Protein AF-0000000077150163 (afdb_homodimer)

Secondary structure (DSSP, 8-state):
-EEEEEEEEEE--GGGGGGS-EEEEEEEEEE--TTEEEEEEEETTEEEEEEEE--BTTEEEEEEEEE-HHHHHHHHHHTS-SSPEEEEEEEEEETTEEEEEEEE-GGGTT-EEEEEEESSTT------TTEEEE-TT-GGG-HHHHHHS-GGG-/-EEEEEEEEEE--GGGGGGS-EEEEEEEEEE--TTEEEEEEEETTEEEEEEEE--BTTEEEEEEEEE-HHHHHHHHHHTS-SSPEEEEEEEEEETTEEEEEEEE-GGGTT-EEEEEEESSTT------TTEEEE-TT-GGG-HHHHHHS-GGG-

InterPro domains:
  IPR012042 Inorganic triphosphatase NeuTTM/CthTTM-like [PIRSF016487] (1-154)
  IPR012042 Inorganic triphosphatase NeuTTM/CthTTM-like [PTHR40114] (1-154)
  IPR023577 CYTH domain [PF01928] (3-138)
  IPR023577 CYTH domain [PS51707] (2-148)
  IPR023577 CYTH domain [SM01118] (2-148)
  IPR033469 CYTH-like domain superfamily [SSF55154] (1-148)

Structure (mmCIF, N/CA/C/O backbone):
data_AF-0000000077150163-model_v1
#
loop_
_entity.id
_entity.type
_entity.pdbx_description
1 polymer 'Adenylate cyclase'
#
loop_
_atom_site.group_PDB
_atom_site.id
_atom_site.type_symbol
_atom_site.label_atom_id
_atom_site.label_alt_id
_atom_site.label_comp_id
_atom_site.label_asym_id
_atom_site.label_entity_id
_atom_site.label_seq_id
_atom_site.pdbx_PDB_ins_code
_atom_site.Cartn_x
_atom_site.Cartn_y
_atom_site.Cartn_z
_atom_site.occupancy
_atom_site.B_iso_or_equiv
_atom_site.auth_seq_id
_atom_site.auth_comp_id
_atom_site.auth_asym_id
_atom_site.auth_atom_id
_atom_site.pdbx_PDB_model_num
ATOM 1 N N . MET A 1 1 ? -10.141 -0.374 10.297 1 75.88 1 MET A N 1
ATOM 2 C CA . MET A 1 1 ? -10.773 0.588 9.398 1 75.88 1 MET A CA 1
ATOM 3 C C . MET A 1 1 ? -11.516 1.661 10.188 1 75.88 1 MET A C 1
ATOM 5 O O . MET A 1 1 ? -12.164 1.363 11.195 1 75.88 1 MET A O 1
ATOM 9 N N . SER A 1 2 ? -11.164 2.926 9.797 1 84.69 2 SER A N 1
ATOM 10 C CA . SER A 1 2 ? -11.969 4.008 10.367 1 84.69 2 SER A CA 1
ATOM 11 C C . SER A 1 2 ? -12.234 5.098 9.328 1 84.69 2 SER A C 1
ATOM 13 O O . SER A 1 2 ? -11.578 5.141 8.281 1 84.69 2 SER A O 1
ATOM 15 N N . ILE A 1 3 ? -13.359 5.715 9.492 1 92.12 3 ILE A N 1
ATOM 16 C CA . ILE A 1 3 ? -13.594 6.973 8.797 1 92.12 3 ILE A CA 1
ATOM 17 C C . ILE A 1 3 ? -12.922 8.117 9.555 1 92.12 3 ILE A C 1
ATOM 19 O O . ILE A 1 3 ? -13.078 8.242 10.773 1 92.12 3 ILE A O 1
ATOM 23 N N . GLU A 1 4 ? -12.141 8.797 8.797 1 95.44 4 GLU A N 1
ATOM 24 C CA . GLU A 1 4 ? -11.539 9.969 9.43 1 95.44 4 GLU A CA 1
ATOM 25 C C . GLU A 1 4 ? -12.164 11.258 8.914 1 95.44 4 GLU A C 1
ATOM 27 O O . GLU A 1 4 ? -12.508 11.359 7.734 1 95.44 4 GLU A O 1
ATOM 32 N N . ILE A 1 5 ? -12.422 12.227 9.82 1 95.88 5 ILE A N 1
ATOM 33 C CA . ILE A 1 5 ? -12.891 13.57 9.5 1 95.88 5 ILE A CA 1
ATOM 34 C C . ILE A 1 5 ? -11.836 14.594 9.914 1 95.88 5 ILE A C 1
ATOM 36 O O . ILE A 1 5 ? -11.539 14.75 11.102 1 95.88 5 ILE A O 1
ATOM 40 N N . GLU A 1 6 ? -11.344 15.289 8.875 1 96.56 6 GLU A N 1
ATOM 41 C CA . GLU A 1 6 ? -10.219 16.172 9.172 1 96.56 6 GLU A CA 1
ATOM 42 C C . GLU A 1 6 ? -10.375 17.516 8.461 1 96.56 6 GLU A C 1
ATOM 44 O O . GLU A 1 6 ? -10.891 17.578 7.34 1 96.56 6 GLU A O 1
ATOM 49 N N . LYS A 1 7 ? -10.031 18.594 9.133 1 97.38 7 LYS A N 1
ATOM 50 C CA . LYS A 1 7 ? -9.922 19.922 8.531 1 97.38 7 LYS A CA 1
ATOM 51 C C . LYS A 1 7 ? -8.477 20.406 8.562 1 97.38 7 LYS A C 1
ATOM 53 O O . LYS A 1 7 ? -7.73 20.109 9.492 1 97.38 7 LYS A O 1
ATOM 58 N N . LYS A 1 8 ? -8.156 21.172 7.555 1 98 8 LYS A N 1
ATOM 59 C CA . LYS A 1 8 ? -6.789 21.641 7.352 1 98 8 LYS A CA 1
ATOM 60 C C . LYS A 1 8 ? -6.746 23.156 7.199 1 98 8 LYS A C 1
ATOM 62 O O . LYS A 1 8 ? -7.605 23.75 6.535 1 98 8 LYS A O 1
ATOM 67 N N . PHE A 1 9 ? -5.727 23.766 7.777 1 98.69 9 PHE A N 1
ATOM 68 C CA . PHE A 1 9 ? -5.598 25.219 7.793 1 98.69 9 PHE A CA 1
ATOM 69 C C . PHE A 1 9 ? -4.148 25.641 7.555 1 98.69 9 PHE A C 1
ATOM 71 O O . PHE A 1 9 ? -3.223 24.891 7.883 1 98.69 9 PHE A O 1
ATOM 78 N N . LEU A 1 10 ? -4.039 26.828 7.008 1 98.62 10 LEU A N 1
ATOM 79 C CA . LEU A 1 10 ? -2.736 27.484 7.074 1 98.62 10 LEU A CA 1
ATOM 80 C C . LEU A 1 10 ? -2.467 28.016 8.477 1 98.62 10 LEU A C 1
ATOM 82 O O . LEU A 1 10 ? -3.373 28.062 9.312 1 98.62 10 LEU A O 1
ATOM 86 N N . VAL A 1 11 ? -1.226 28.312 8.734 1 98.19 11 VAL A N 1
ATOM 87 C CA . VAL A 1 11 ? -0.797 28.828 10.031 1 98.19 11 VAL A CA 1
ATOM 88 C C . VAL A 1 11 ? -0.207 30.219 9.852 1 98.19 11 VAL A C 1
ATOM 90 O O . VAL A 1 11 ? 0.563 30.469 8.922 1 98.19 11 VAL A O 1
ATOM 93 N N . LYS A 1 12 ? -0.582 31.125 10.727 1 96.5 12 LYS A N 1
ATOM 94 C CA . LYS A 1 12 ? -0.225 32.531 10.461 1 96.5 12 LYS A CA 1
ATOM 95 C C . LYS A 1 12 ? 0.854 33 11.422 1 96.5 12 LYS A C 1
ATOM 97 O O . LYS A 1 12 ? 1.331 34.125 11.312 1 96.5 12 LYS A O 1
ATOM 102 N N . SER A 1 13 ? 1.207 32.25 12.461 1 95.31 13 SER A N 1
ATOM 103 C CA . SER A 1 13 ? 2.305 32.625 13.344 1 95.31 13 SER A CA 1
ATOM 104 C C . SER A 1 13 ? 2.938 31.406 13.984 1 95.31 13 SER A C 1
ATOM 106 O O . SER A 1 13 ? 2.391 30.312 13.898 1 95.31 13 SER A O 1
ATOM 108 N N . ASN A 1 14 ? 4.059 31.625 14.672 1 95.62 14 ASN A N 1
ATOM 109 C CA . ASN A 1 14 ? 4.816 30.516 15.25 1 95.62 14 ASN A CA 1
ATOM 110 C C . ASN A 1 14 ? 4.43 30.266 16.703 1 95.62 14 ASN A C 1
ATOM 112 O O . ASN A 1 14 ? 5.145 29.578 17.438 1 95.62 14 ASN A O 1
ATOM 116 N N . GLU A 1 15 ? 3.357 30.781 17.141 1 95 15 GLU A N 1
ATOM 117 C CA . GLU A 1 15 ? 2.977 30.719 18.547 1 95 15 GLU A CA 1
ATOM 118 C C . GLU A 1 15 ? 2.732 29.266 18.984 1 95 15 GLU A C 1
ATOM 120 O O . GLU A 1 15 ? 2.84 28.953 20.172 1 95 15 GLU A O 1
ATOM 125 N N . TYR A 1 16 ? 2.422 28.406 17.984 1 95 16 TYR A N 1
ATOM 126 C CA . TYR A 1 16 ? 2.154 27 18.281 1 95 16 TYR A CA 1
ATOM 127 C C . TYR A 1 16 ? 3.396 26.312 18.844 1 95 16 TYR A C 1
ATOM 129 O O . TYR A 1 16 ? 3.293 25.312 19.562 1 95 16 TYR A O 1
ATOM 137 N N . LYS A 1 17 ? 4.543 26.797 18.594 1 95.25 17 LYS A N 1
ATOM 138 C CA . LYS A 1 17 ? 5.809 26.172 18.953 1 95.25 17 LYS A CA 1
ATOM 139 C C . LYS A 1 17 ? 6.031 26.203 20.469 1 95.25 17 LYS A C 1
ATOM 141 O O . LYS A 1 17 ? 6.82 25.406 20.984 1 95.25 17 LYS A O 1
ATOM 146 N N . ALA A 1 18 ? 5.355 27.078 21.141 1 90.69 18 ALA A N 1
ATOM 147 C CA . ALA A 1 18 ? 5.516 27.219 22.578 1 90.69 18 ALA A CA 1
ATOM 148 C C . ALA A 1 18 ? 4.824 26.094 23.328 1 90.69 18 ALA A C 1
ATOM 150 O O . ALA A 1 18 ? 5.09 25.859 24.516 1 90.69 18 ALA A O 1
ATOM 151 N N . PHE A 1 19 ? 3.988 25.266 22.703 1 85.06 19 PHE A N 1
ATOM 152 C CA . PHE A 1 19 ? 3.102 24.328 23.391 1 85.06 19 PHE A CA 1
ATOM 153 C C . PHE A 1 19 ? 3.525 22.891 23.125 1 85.06 19 PHE A C 1
ATOM 155 O O . PHE A 1 19 ? 2.895 21.938 23.609 1 85.06 19 PHE A O 1
ATOM 162 N N . ALA A 1 20 ? 4.457 22.594 22.344 1 83.94 20 ALA A N 1
ATOM 163 C CA . ALA A 1 20 ? 4.703 21.188 22.016 1 83.94 20 ALA A CA 1
ATOM 164 C C . ALA A 1 20 ? 6.148 20.984 21.578 1 83.94 20 ALA A C 1
ATOM 166 O O . ALA A 1 20 ? 6.805 21.906 21.109 1 83.94 20 ALA A O 1
ATOM 167 N N . LYS A 1 21 ? 6.574 19.75 21.766 1 89.31 21 LYS A N 1
ATOM 168 C CA . LYS A 1 21 ? 7.898 19.359 21.281 1 89.31 21 LYS A CA 1
ATOM 169 C C . LYS A 1 21 ? 7.848 18.922 19.828 1 89.31 21 LYS A C 1
ATOM 171 O O . LYS A 1 21 ? 6.945 18.172 19.438 1 89.31 21 LYS A O 1
ATOM 176 N N . PRO A 1 22 ? 8.812 19.391 19.109 1 95.62 22 PRO A N 1
ATOM 177 C CA . PRO A 1 22 ? 8.906 19.016 17.688 1 95.62 22 PRO A CA 1
ATOM 178 C C . PRO A 1 22 ? 9.297 17.547 17.484 1 95.62 22 PRO A C 1
ATOM 180 O O . PRO A 1 22 ? 10.109 17.016 18.25 1 95.62 22 PRO A O 1
ATOM 183 N N . VAL A 1 23 ? 8.68 16.906 16.562 1 97.62 23 VAL A N 1
ATOM 184 C CA . VAL A 1 23 ? 9.039 15.547 16.172 1 97.62 23 VAL A CA 1
ATOM 185 C C . VAL A 1 23 ? 9.32 15.516 14.664 1 97.62 23 VAL A C 1
ATOM 187 O O . VAL A 1 23 ? 8.531 16.031 13.867 1 97.62 23 VAL A O 1
ATOM 190 N N . LEU A 1 24 ? 10.414 14.93 14.297 1 98.38 24 LEU A N 1
ATOM 191 C CA . LEU A 1 24 ? 10.742 14.812 12.883 1 98.38 24 LEU A CA 1
ATOM 192 C C . LEU A 1 24 ? 9.992 13.648 12.242 1 98.38 24 LEU A C 1
ATOM 194 O O . LEU A 1 24 ? 10.047 12.523 12.742 1 98.38 24 LEU A O 1
ATOM 198 N N . PHE A 1 25 ? 9.281 13.93 11.203 1 98.62 25 PHE A N 1
ATOM 199 C CA . PHE A 1 25 ? 8.57 12.938 10.414 1 98.62 25 PHE A CA 1
ATOM 200 C C . PHE A 1 25 ? 9.188 12.797 9.023 1 98.62 25 PHE A C 1
ATOM 202 O O . PHE A 1 25 ? 9.531 13.805 8.398 1 98.62 25 PHE A O 1
ATOM 209 N N . ARG A 1 26 ? 9.352 11.617 8.602 1 98.62 26 ARG A N 1
ATOM 210 C CA . ARG A 1 26 ? 9.633 11.273 7.215 1 98.62 26 ARG A CA 1
ATOM 211 C C . ARG A 1 26 ? 8.5 10.445 6.617 1 98.62 26 ARG A C 1
ATOM 213 O O . ARG A 1 26 ? 8.078 9.445 7.203 1 98.62 26 ARG A O 1
ATOM 220 N N . GLN A 1 27 ? 8.016 10.867 5.484 1 98.62 27 GLN A N 1
ATOM 221 C CA . GLN A 1 27 ? 6.918 10.109 4.902 1 98.62 27 GLN A CA 1
ATOM 222 C C . GLN A 1 27 ? 7.039 10.047 3.381 1 98.62 27 GLN A C 1
ATOM 224 O O . GLN A 1 27 ? 7.586 10.961 2.76 1 98.62 27 GLN A O 1
ATOM 229 N N . GLY A 1 28 ? 6.695 9.016 2.83 1 98.62 28 GLY A N 1
ATOM 230 C CA . GLY A 1 28 ? 6.688 8.766 1.396 1 98.62 28 GLY A CA 1
ATOM 231 C C . GLY A 1 28 ? 5.453 8.016 0.928 1 98.62 28 GLY A C 1
ATOM 232 O O . GLY A 1 28 ? 4.625 7.609 1.741 1 98.62 28 GLY A O 1
ATOM 233 N N . TYR A 1 29 ? 5.309 7.969 -0.356 1 98.75 29 TYR A N 1
ATOM 234 C CA . TYR A 1 29 ? 4.098 7.383 -0.923 1 98.75 29 TYR A CA 1
ATOM 235 C C . TYR A 1 29 ? 4.438 6.242 -1.871 1 98.75 29 TYR A C 1
ATOM 237 O O . TYR A 1 29 ? 5.281 6.387 -2.756 1 98.75 29 TYR A O 1
ATOM 245 N N . LEU A 1 30 ? 3.73 5.168 -1.604 1 98.56 30 LEU A N 1
ATOM 246 C CA . LEU A 1 30 ? 3.746 4.059 -2.555 1 98.56 30 LEU A CA 1
ATOM 247 C C . LEU A 1 30 ? 2.711 4.27 -3.652 1 98.56 30 LEU A C 1
ATOM 249 O O . LEU A 1 30 ? 2.842 3.721 -4.75 1 98.56 30 LEU A O 1
ATOM 253 N N . SER A 1 31 ? 1.71 5.004 -3.348 1 98.06 31 SER A N 1
ATOM 254 C CA . SER A 1 31 ? 0.678 5.434 -4.285 1 98.06 31 SER A CA 1
ATOM 255 C C . SER A 1 31 ? 0.139 6.812 -3.92 1 98.06 31 SER A C 1
ATOM 257 O O . SER A 1 31 ? -0.194 7.066 -2.76 1 98.06 31 SER A O 1
ATOM 259 N N . THR A 1 32 ? 0.056 7.664 -4.918 1 96.69 32 THR A N 1
ATOM 260 C CA . THR A 1 32 ? -0.497 9 -4.703 1 96.69 32 THR A CA 1
ATOM 261 C C . THR A 1 32 ? -1.849 9.141 -5.398 1 96.69 32 THR A C 1
ATOM 263 O O . THR A 1 32 ? -2.352 10.258 -5.566 1 96.69 32 THR A O 1
ATOM 266 N N . SER A 1 33 ? -2.357 7.992 -5.809 1 94.94 33 SER A N 1
ATOM 267 C CA . SER A 1 33 ? -3.662 8.039 -6.461 1 94.94 33 SER A CA 1
ATOM 268 C C . SER A 1 33 ? -4.707 8.695 -5.562 1 94.94 33 SER A C 1
ATOM 270 O O . SER A 1 33 ? -4.797 8.383 -4.375 1 94.94 33 SER A O 1
ATOM 272 N N . PHE A 1 34 ? -5.516 9.508 -6.141 1 92.62 34 PHE A N 1
ATOM 273 C CA . PHE A 1 34 ? -6.527 10.25 -5.398 1 92.62 34 PHE A CA 1
ATOM 274 C C . PHE A 1 34 ? -7.531 9.312 -4.75 1 92.62 34 PHE A C 1
ATOM 276 O O . PHE A 1 34 ? -8.023 9.578 -3.652 1 92.62 34 PHE A O 1
ATOM 283 N N . GLU A 1 35 ? -7.785 8.219 -5.324 1 95.06 35 GLU A N 1
ATOM 284 C CA . GLU A 1 35 ? -8.812 7.285 -4.863 1 95.06 35 GLU A CA 1
ATOM 285 C C . GLU A 1 35 ? -8.266 6.344 -3.793 1 95.06 35 GLU A C 1
ATOM 287 O O . GLU A 1 35 ? -9.031 5.734 -3.045 1 95.06 35 GLU A O 1
ATOM 292 N N . ARG A 1 36 ? -6.969 6.215 -3.732 1 96.75 36 ARG A N 1
ATOM 293 C CA . ARG A 1 36 ? -6.348 5.227 -2.855 1 96.75 36 ARG A CA 1
ATOM 294 C C . ARG A 1 36 ? -4.875 5.543 -2.631 1 96.75 36 ARG A C 1
ATOM 296 O O . ARG A 1 36 ? -4 4.961 -3.279 1 96.75 36 ARG A O 1
ATOM 303 N N . THR A 1 37 ? -4.59 6.402 -1.752 1 97.81 37 THR A N 1
ATOM 304 C CA . THR A 1 37 ? -3.219 6.746 -1.396 1 97.81 37 THR A CA 1
ATOM 305 C C . THR A 1 37 ? -2.627 5.699 -0.456 1 97.81 37 THR A C 1
ATOM 307 O O . THR A 1 37 ? -3.316 5.191 0.43 1 97.81 37 THR A O 1
ATOM 310 N N . VAL A 1 38 ? -1.418 5.32 -0.632 1 98.81 38 VAL A N 1
ATOM 311 C CA . VAL A 1 38 ? -0.672 4.457 0.276 1 98.81 38 VAL A CA 1
ATOM 312 C C . VAL A 1 38 ? 0.598 5.164 0.739 1 98.81 38 VAL A C 1
ATOM 314 O O . VAL A 1 38 ? 1.465 5.492 -0.074 1 98.81 38 VAL A O 1
ATOM 317 N N . ARG A 1 39 ? 0.668 5.344 2.047 1 98.81 39 ARG A N 1
ATOM 318 C CA . ARG A 1 39 ? 1.72 6.164 2.641 1 98.81 39 ARG A CA 1
ATOM 319 C C . ARG A 1 39 ? 2.57 5.348 3.607 1 98.81 39 ARG A C 1
ATOM 321 O O . ARG A 1 39 ? 2.045 4.527 4.367 1 98.81 39 ARG A O 1
ATOM 328 N N . VAL A 1 40 ? 3.83 5.531 3.543 1 98.88 40 VAL A N 1
ATOM 329 C CA . VAL A 1 40 ? 4.754 5.035 4.559 1 98.88 40 VAL A CA 1
ATOM 330 C C . VAL A 1 40 ? 5.27 6.199 5.398 1 98.88 40 VAL A C 1
ATOM 332 O O . VAL A 1 40 ? 5.621 7.254 4.863 1 98.88 40 VAL A O 1
ATOM 335 N N . ARG A 1 41 ? 5.293 6.016 6.695 1 98.81 41 ARG A N 1
ATOM 336 C CA . ARG A 1 41 ? 5.766 7.062 7.602 1 98.81 41 ARG A CA 1
ATOM 337 C C . ARG A 1 41 ? 6.746 6.496 8.625 1 98.81 41 ARG A C 1
ATOM 339 O O . ARG A 1 41 ? 6.586 5.367 9.086 1 98.81 41 ARG A O 1
ATOM 346 N N . ARG A 1 42 ? 7.695 7.27 8.859 1 98.62 42 ARG A N 1
ATOM 347 C CA . ARG A 1 42 ? 8.719 6.969 9.859 1 98.62 42 ARG A CA 1
ATOM 348 C C . ARG A 1 42 ? 8.914 8.141 10.812 1 98.62 42 ARG A C 1
ATOM 350 O O . ARG A 1 42 ? 9.195 9.258 10.383 1 98.62 42 ARG A O 1
ATOM 357 N N . TYR A 1 43 ? 8.703 7.957 12.102 1 98.06 43 TYR A N 1
ATOM 358 C CA . TYR A 1 43 ? 9.062 8.945 13.117 1 98.06 43 TYR A CA 1
ATOM 359 C C . TYR A 1 43 ? 9.414 8.266 14.438 1 98.06 43 TYR A C 1
ATOM 361 O O . TYR A 1 43 ? 8.805 7.258 14.805 1 98.06 43 TYR A O 1
ATOM 369 N N . ASP A 1 44 ? 10.414 8.797 15.055 1 96.31 44 ASP A N 1
ATOM 370 C CA . ASP A 1 44 ? 10.945 8.195 16.281 1 96.31 44 ASP A CA 1
ATOM 371 C C . ASP A 1 44 ? 11.25 6.715 16.062 1 96.31 44 ASP A C 1
ATOM 373 O O . ASP A 1 44 ? 12.047 6.359 15.195 1 96.31 44 ASP A O 1
ATOM 377 N N . ASP A 1 45 ? 10.719 5.875 16.891 1 96.88 45 ASP A N 1
ATOM 378 C CA . ASP A 1 45 ? 10.961 4.441 16.766 1 96.88 45 ASP A CA 1
ATOM 379 C C . ASP A 1 45 ? 9.719 3.715 16.25 1 96.88 45 ASP A C 1
ATOM 381 O O . ASP A 1 45 ? 9.406 2.615 16.719 1 96.88 45 ASP A O 1
ATOM 385 N N . LYS A 1 46 ? 9.133 4.492 15.305 1 98.06 46 LYS A N 1
ATOM 386 C CA . LYS A 1 46 ? 7.895 3.904 14.797 1 98.06 46 LYS A CA 1
ATOM 387 C C . LYS A 1 46 ? 7.824 3.99 13.273 1 98.06 46 LYS A C 1
ATOM 389 O O . LYS A 1 46 ? 8.234 4.988 12.688 1 98.06 46 LYS A O 1
ATOM 394 N N . GLY A 1 47 ? 7.352 2.965 12.609 1 98.56 47 GLY A N 1
ATOM 395 C CA . GLY A 1 47 ? 7.004 2.922 11.195 1 98.56 47 GLY A CA 1
ATOM 396 C C . GLY A 1 47 ? 5.543 2.6 10.953 1 98.56 47 GLY A C 1
ATOM 397 O O . GLY A 1 47 ? 4.941 1.812 11.688 1 98.56 47 GLY A O 1
ATOM 398 N N . PHE A 1 48 ? 5.012 3.221 9.922 1 98.81 48 PHE A N 1
ATOM 399 C CA . PHE A 1 48 ? 3.6 3 9.633 1 98.81 48 PHE A CA 1
ATOM 400 C C . PHE A 1 48 ? 3.373 2.861 8.133 1 98.81 48 PHE A C 1
ATOM 402 O O . PHE A 1 48 ? 4.078 3.479 7.328 1 98.81 48 PHE A O 1
ATOM 409 N N . ILE A 1 49 ? 2.4 2.057 7.828 1 98.81 49 ILE A N 1
ATOM 410 C CA . ILE A 1 49 ? 1.789 2.096 6.504 1 98.81 49 ILE A CA 1
ATOM 411 C C . ILE A 1 49 ? 0.321 2.5 6.625 1 98.81 49 ILE A C 1
ATOM 413 O O . ILE A 1 49 ? -0.396 2.002 7.496 1 98.81 49 ILE A O 1
ATOM 417 N N . THR A 1 50 ? -0.101 3.414 5.789 1 98.75 50 THR A N 1
ATOM 418 C CA . THR A 1 50 ? -1.447 3.969 5.871 1 98.75 50 THR A CA 1
ATOM 419 C C . THR A 1 50 ? -2.111 3.98 4.496 1 98.75 50 THR A C 1
ATOM 421 O O . THR A 1 50 ? -1.484 4.348 3.502 1 98.75 50 THR A O 1
ATOM 424 N N . ILE A 1 51 ? -3.281 3.48 4.457 1 98.75 51 ILE A N 1
ATOM 425 C CA . ILE A 1 51 ? -4.109 3.543 3.258 1 98.75 51 ILE A CA 1
ATOM 426 C C . ILE A 1 51 ? -5.246 4.539 3.467 1 98.75 51 ILE A C 1
ATOM 428 O O . ILE A 1 51 ? -5.941 4.492 4.484 1 98.75 51 ILE A O 1
ATOM 432 N N . LYS A 1 52 ? -5.34 5.504 2.549 1 97.69 52 LYS A N 1
ATOM 433 C CA . LYS A 1 52 ? -6.41 6.492 2.619 1 97.69 52 LYS A CA 1
ATOM 434 C C . LYS A 1 52 ? -7.25 6.484 1.346 1 97.69 52 LYS A C 1
ATOM 436 O O . LYS A 1 52 ? -6.707 6.5 0.238 1 97.69 52 LYS A O 1
ATOM 441 N N . GLY A 1 53 ? -8.531 6.422 1.488 1 97.19 53 GLY A N 1
ATOM 442 C CA . GLY A 1 53 ? -9.438 6.508 0.353 1 97.19 53 GLY A CA 1
ATOM 443 C C . GLY A 1 53 ? -9.695 7.934 -0.096 1 97.19 53 GLY A C 1
ATOM 444 O O . GLY A 1 53 ? -9.062 8.875 0.398 1 97.19 53 GLY A O 1
ATOM 445 N N . LYS A 1 54 ? -10.523 8.062 -1.072 1 94.94 54 LYS A N 1
ATOM 446 C CA . LYS A 1 54 ? -10.898 9.367 -1.615 1 94.94 54 LYS A CA 1
ATOM 447 C C . LYS A 1 54 ? -11.555 10.242 -0.549 1 94.94 54 LYS A C 1
ATOM 449 O O . LYS A 1 54 ? -12.391 9.758 0.222 1 94.94 54 LYS A O 1
ATOM 454 N N . THR A 1 55 ? -11.078 11.453 -0.557 1 92.75 55 THR A N 1
ATOM 455 C CA . THR A 1 55 ? -11.695 12.406 0.356 1 92.75 55 THR A CA 1
ATOM 456 C C . THR A 1 55 ? -13.047 12.875 -0.182 1 92.75 55 THR A C 1
ATOM 458 O O . THR A 1 55 ? -13.148 13.32 -1.327 1 92.75 55 THR A O 1
ATOM 461 N N . ASN A 1 56 ? -14.031 12.719 0.523 1 92 56 ASN A N 1
ATOM 462 C CA . ASN A 1 56 ? -15.344 13.305 0.286 1 92 56 ASN A CA 1
ATOM 463 C C . ASN A 1 56 ? -15.656 14.406 1.29 1 92 56 ASN A C 1
ATOM 465 O O . ASN A 1 56 ? -16.047 14.133 2.426 1 92 56 ASN A O 1
ATOM 469 N N . ASN A 1 57 ? -15.516 15.633 0.771 1 90.69 57 ASN A N 1
ATOM 470 C CA . ASN A 1 57 ? -15.562 16.797 1.654 1 90.69 57 ASN A CA 1
ATOM 471 C C . ASN A 1 57 ? -14.422 16.781 2.666 1 90.69 57 ASN A C 1
ATOM 473 O O . ASN A 1 57 ? -13.289 17.125 2.332 1 90.69 57 ASN A O 1
ATOM 477 N N . CYS A 1 58 ? -14.703 16.297 3.816 1 92.25 58 CYS A N 1
ATOM 478 C CA . CYS A 1 58 ? -13.625 16.25 4.801 1 92.25 58 CYS A CA 1
ATOM 479 C C . CYS A 1 58 ? -13.539 14.883 5.457 1 92.25 58 CYS A C 1
ATOM 481 O O . CYS A 1 58 ? -12.961 14.742 6.535 1 92.25 58 CYS A O 1
ATOM 483 N N . SER A 1 59 ? -14.125 13.883 4.773 1 93.88 59 SER A N 1
ATOM 484 C CA . SER A 1 59 ? -14.172 12.516 5.285 1 93.88 59 SER A CA 1
ATOM 485 C C . SER A 1 59 ? -13.586 11.531 4.281 1 93.88 59 SER A C 1
ATOM 487 O O . SER A 1 59 ? -13.727 11.711 3.07 1 93.88 59 SER A O 1
ATOM 489 N N . ARG A 1 60 ? -12.945 10.484 4.848 1 95.56 60 ARG A N 1
ATOM 490 C CA . ARG A 1 60 ? -12.445 9.422 3.973 1 95.56 60 ARG A CA 1
ATOM 491 C C . ARG A 1 60 ? -12.188 8.148 4.758 1 95.56 60 ARG A C 1
ATOM 493 O O . ARG A 1 60 ? -12.062 8.18 5.984 1 95.56 60 ARG A O 1
ATOM 500 N N . LEU A 1 61 ? -12.164 6.961 4.082 1 96.62 61 LEU A N 1
ATOM 501 C CA . LEU A 1 61 ? -11.688 5.711 4.664 1 96.62 61 LEU A CA 1
ATOM 502 C C . LEU A 1 61 ? -10.195 5.781 4.961 1 96.62 61 LEU A C 1
ATOM 504 O O . LEU A 1 61 ? -9.422 6.324 4.168 1 96.62 61 LEU A O 1
ATOM 508 N N . GLU A 1 62 ? -9.836 5.223 6.043 1 97.94 62 GLU A N 1
ATOM 509 C CA . GLU A 1 62 ? -8.422 5.215 6.422 1 97.94 62 GLU A CA 1
ATOM 510 C C . GLU A 1 62 ? -8.07 3.945 7.191 1 97.94 62 GLU A C 1
ATOM 512 O O . GLU A 1 62 ? -8.836 3.49 8.039 1 97.94 62 GLU A O 1
ATOM 517 N N . TYR A 1 63 ? -6.938 3.35 6.875 1 98.56 63 TYR A N 1
ATOM 518 C CA . TYR A 1 63 ? -6.328 2.209 7.551 1 98.56 63 TYR A CA 1
ATOM 519 C C . TYR A 1 63 ? -4.871 2.494 7.898 1 98.56 63 TYR A C 1
ATOM 521 O O . TYR A 1 63 ? -4.137 3.076 7.094 1 98.56 63 TYR A O 1
ATOM 529 N N . GLU A 1 64 ? -4.477 2.127 9.086 1 98.31 64 GLU A N 1
ATOM 530 C CA . GLU A 1 64 ? -3.088 2.334 9.492 1 98.31 64 GLU A CA 1
ATOM 531 C C . GLU A 1 64 ? -2.553 1.13 10.258 1 98.31 64 GLU A C 1
ATOM 533 O O . GLU A 1 64 ? -3.24 0.586 11.125 1 98.31 64 GLU A O 1
ATOM 538 N N . TYR A 1 65 ? -1.381 0.726 9.93 1 98.62 65 TYR A N 1
ATOM 539 C CA . TYR A 1 65 ? -0.734 -0.416 10.57 1 98.62 65 TYR A CA 1
ATOM 540 C C . TYR A 1 65 ? 0.714 -0.095 10.922 1 98.62 65 TYR A C 1
ATOM 542 O O . TYR A 1 65 ? 1.408 0.585 10.164 1 98.62 65 TYR A O 1
ATOM 550 N N . CYS A 1 66 ? 1.14 -0.597 12.023 1 98.38 66 CYS A N 1
ATOM 551 C CA . CYS A 1 66 ? 2.555 -0.504 12.359 1 98.38 66 CYS A CA 1
ATOM 552 C C . CYS A 1 66 ? 3.385 -1.461 11.516 1 98.38 66 CYS A C 1
ATOM 554 O O . CYS A 1 66 ? 2.951 -2.578 11.227 1 98.38 66 CYS A O 1
ATOM 556 N N . ILE A 1 67 ? 4.52 -0.991 11.117 1 98.56 67 ILE A N 1
ATOM 557 C CA . ILE A 1 67 ? 5.48 -1.841 10.422 1 98.56 67 ILE A CA 1
ATOM 558 C C . ILE A 1 67 ? 6.867 -1.662 11.039 1 98.56 67 ILE A C 1
ATOM 560 O O . ILE A 1 67 ? 7.125 -0.672 11.727 1 98.56 67 ILE A O 1
ATOM 564 N N . PRO A 1 68 ? 7.746 -2.641 10.852 1 98.31 68 PRO A N 1
ATOM 565 C CA . PRO A 1 68 ? 9.109 -2.469 11.367 1 98.31 68 PRO A CA 1
ATOM 566 C C . PRO A 1 68 ? 9.789 -1.219 10.812 1 98.31 68 PRO A C 1
ATOM 568 O O . PRO A 1 68 ? 9.648 -0.906 9.625 1 98.31 68 PRO A O 1
ATOM 571 N N . ILE A 1 69 ? 10.547 -0.569 11.672 1 98.06 69 ILE A N 1
ATOM 572 C CA . ILE A 1 69 ? 11.164 0.697 11.289 1 98.06 69 ILE A CA 1
ATOM 573 C C . ILE A 1 69 ? 12.156 0.468 10.156 1 98.06 69 ILE A C 1
ATOM 575 O O . ILE A 1 69 ? 12.312 1.324 9.281 1 98.06 69 ILE A O 1
ATOM 579 N N . GLU A 1 70 ? 12.836 -0.662 10.172 1 98.06 70 GLU A N 1
ATOM 580 C CA . GLU A 1 70 ? 13.781 -0.97 9.102 1 98.06 70 GLU A CA 1
ATOM 581 C C . GLU A 1 70 ? 13.07 -1.086 7.754 1 98.06 70 GLU A C 1
ATOM 583 O O . GLU A 1 70 ? 13.602 -0.661 6.727 1 98.06 70 GLU A O 1
ATOM 588 N N . ASP A 1 71 ? 11.891 -1.684 7.816 1 98.5 71 ASP A N 1
ATOM 589 C CA . ASP A 1 71 ? 11.102 -1.796 6.598 1 98.5 71 ASP A CA 1
ATOM 590 C C . ASP A 1 71 ? 10.641 -0.423 6.113 1 98.5 71 ASP A C 1
ATOM 592 O O . ASP A 1 71 ? 10.711 -0.123 4.918 1 98.5 71 ASP A O 1
ATOM 596 N N . ALA A 1 72 ? 10.148 0.375 7.02 1 98.62 72 ALA A N 1
ATOM 597 C CA . ALA A 1 72 ? 9.727 1.728 6.668 1 98.62 72 ALA A CA 1
ATOM 598 C C . ALA A 1 72 ? 10.867 2.508 6.02 1 98.62 72 ALA A C 1
ATOM 600 O O . ALA A 1 72 ? 10.695 3.113 4.961 1 98.62 72 ALA A O 1
ATOM 601 N N . ASP A 1 73 ? 12 2.451 6.641 1 98.31 73 ASP A N 1
ATOM 602 C CA . ASP A 1 73 ? 13.172 3.145 6.109 1 98.31 73 ASP A CA 1
ATOM 603 C C . ASP A 1 73 ? 13.516 2.645 4.707 1 98.31 73 ASP A C 1
ATOM 605 O O . ASP A 1 73 ? 13.781 3.443 3.807 1 98.31 73 ASP A O 1
ATOM 609 N N . ASN A 1 74 ? 13.508 1.364 4.562 1 98.12 74 ASN A N 1
ATOM 610 C CA . ASN A 1 74 ? 13.859 0.771 3.273 1 98.12 74 ASN A CA 1
ATOM 611 C C . ASN A 1 74 ? 12.867 1.177 2.188 1 98.12 74 ASN A C 1
ATOM 613 O O . ASN A 1 74 ? 13.266 1.521 1.074 1 98.12 74 ASN A O 1
ATOM 617 N N . MET A 1 75 ? 11.594 1.15 2.49 1 98.44 75 MET A N 1
ATOM 618 C CA . MET A 1 75 ? 10.578 1.518 1.504 1 98.44 75 MET A CA 1
ATOM 619 C C . MET A 1 75 ? 10.68 2.998 1.15 1 98.44 75 MET A C 1
ATOM 621 O O . MET A 1 75 ? 10.523 3.373 -0.013 1 98.44 75 MET A O 1
ATOM 625 N N . LEU A 1 76 ? 10.93 3.797 2.174 1 98.31 76 LEU A N 1
ATOM 626 C CA . LEU A 1 76 ? 11.062 5.23 1.931 1 98.31 76 LEU A CA 1
ATOM 627 C C . LEU A 1 76 ? 12.211 5.516 0.963 1 98.31 76 LEU A C 1
ATOM 629 O O . LEU A 1 76 ? 12.102 6.398 0.11 1 98.31 76 LEU A O 1
ATOM 633 N N . TYR A 1 77 ? 13.211 4.738 1.055 1 96.88 77 TYR A N 1
ATOM 634 C CA . TYR A 1 77 ? 14.414 5.008 0.28 1 96.88 77 TYR A CA 1
ATOM 635 C C . TYR A 1 77 ? 14.344 4.336 -1.086 1 96.88 77 TYR A C 1
ATOM 637 O O . TYR A 1 77 ? 14.758 4.914 -2.092 1 96.88 77 TYR A O 1
ATOM 645 N N . ASN A 1 78 ? 13.727 3.166 -1.161 1 96.56 78 ASN A N 1
ATOM 646 C CA . ASN A 1 78 ? 13.914 2.352 -2.357 1 96.56 78 ASN A CA 1
ATOM 647 C C . ASN A 1 78 ? 12.633 2.264 -3.18 1 96.56 78 ASN A C 1
ATOM 649 O O . ASN A 1 78 ? 12.672 1.934 -4.367 1 96.56 78 ASN A O 1
ATOM 653 N N . LEU A 1 79 ? 11.516 2.572 -2.586 1 97.81 79 LEU A N 1
ATOM 654 C CA . LEU A 1 79 ? 10.273 2.244 -3.287 1 97.81 79 LEU A CA 1
ATOM 655 C C . LEU A 1 79 ? 9.398 3.482 -3.453 1 97.81 79 LEU A C 1
ATOM 657 O O . LEU A 1 79 ? 8.812 3.693 -4.516 1 97.81 79 LEU A O 1
ATOM 661 N N . CYS A 1 80 ? 9.32 4.297 -2.453 1 98.31 80 CYS A N 1
ATOM 662 C CA . CYS A 1 80 ? 8.383 5.414 -2.467 1 98.31 80 CYS A CA 1
ATOM 663 C C . CYS A 1 80 ? 8.742 6.418 -3.555 1 98.31 80 CYS A C 1
ATOM 665 O O . CYS A 1 80 ? 9.914 6.578 -3.893 1 98.31 80 CYS A O 1
ATOM 667 N N . VAL A 1 81 ? 7.746 7.055 -4.047 1 97 81 VAL A N 1
ATOM 668 C CA . VAL A 1 81 ? 7.93 8.156 -4.984 1 97 81 VAL A CA 1
ATOM 669 C C . VAL A 1 81 ? 8.844 9.211 -4.371 1 97 81 VAL A C 1
ATOM 671 O O . VAL A 1 81 ? 8.711 9.547 -3.193 1 97 81 VAL A O 1
ATOM 674 N N . GLN A 1 82 ? 9.742 9.766 -5.184 1 95.12 82 GLN A N 1
ATOM 675 C CA . GLN A 1 82 ? 10.664 10.789 -4.707 1 95.12 82 GLN A CA 1
ATOM 676 C C . GLN A 1 82 ? 10.273 12.164 -5.23 1 95.12 82 GLN A C 1
ATOM 678 O O . GLN A 1 82 ? 9.703 12.289 -6.316 1 95.12 82 GLN A O 1
ATOM 683 N N . PRO A 1 83 ? 10.625 13.133 -4.492 1 96.19 83 PRO A N 1
ATOM 684 C CA . PRO A 1 83 ? 11.258 13.133 -3.17 1 96.19 83 PRO A CA 1
ATOM 685 C C . PRO A 1 83 ? 10.281 12.805 -2.047 1 96.19 83 PRO A C 1
ATOM 687 O O . PRO A 1 83 ? 9.07 13.031 -2.184 1 96.19 83 PRO A O 1
ATOM 690 N N . ILE A 1 84 ? 10.742 12.258 -0.945 1 97.88 84 ILE A N 1
ATOM 691 C CA . ILE A 1 84 ? 9.891 12.047 0.223 1 97.88 84 ILE A CA 1
ATOM 692 C C . ILE A 1 84 ? 9.633 13.375 0.924 1 97.88 84 ILE A C 1
ATOM 694 O O . ILE A 1 84 ? 10.312 14.375 0.652 1 97.88 84 ILE A O 1
ATOM 698 N N . ILE A 1 85 ? 8.719 13.398 1.777 1 98.19 85 ILE A N 1
ATOM 699 C CA . ILE A 1 85 ? 8.375 14.586 2.547 1 98.19 85 ILE A CA 1
ATOM 700 C C . ILE A 1 85 ? 8.984 14.492 3.943 1 98.19 85 ILE A C 1
ATOM 702 O O . ILE A 1 85 ? 8.789 13.5 4.648 1 98.19 85 ILE A O 1
ATOM 706 N N . GLU A 1 86 ? 9.719 15.438 4.234 1 98.31 86 GLU A N 1
ATOM 707 C CA . GLU A 1 86 ? 10.18 15.617 5.605 1 98.31 86 GLU A CA 1
ATOM 708 C C . GLU A 1 86 ? 9.516 16.828 6.258 1 98.31 86 GLU A C 1
ATOM 710 O O . GLU A 1 86 ? 9.305 17.859 5.609 1 98.31 86 GLU A O 1
ATOM 715 N N . LYS A 1 87 ? 9.172 16.625 7.496 1 98.69 87 LYS A N 1
ATOM 716 C CA . LYS A 1 87 ? 8.516 17.734 8.195 1 98.69 87 LYS A CA 1
ATOM 717 C C . LYS A 1 87 ? 8.688 17.594 9.711 1 98.69 87 LYS A C 1
ATOM 719 O O . LYS A 1 87 ? 8.984 16.516 10.211 1 98.69 87 LYS A O 1
ATOM 724 N N . ILE A 1 88 ? 8.594 18.703 10.375 1 98.38 88 ILE A N 1
ATOM 725 C CA . ILE A 1 88 ? 8.539 18.75 11.828 1 98.38 88 ILE A CA 1
ATOM 726 C C . ILE A 1 88 ? 7.086 18.875 12.289 1 98.38 88 ILE A C 1
ATOM 728 O O . ILE A 1 88 ? 6.375 19.797 11.883 1 98.38 88 ILE A O 1
ATOM 732 N N . ARG A 1 89 ? 6.668 17.922 13.055 1 98.31 89 ARG A N 1
ATOM 733 C CA . ARG A 1 89 ? 5.285 17.938 13.523 1 98.31 89 ARG A CA 1
ATOM 734 C C . ARG A 1 89 ? 5.207 18.297 15 1 98.31 89 ARG A C 1
ATOM 736 O O . ARG A 1 89 ? 6.012 17.828 15.812 1 98.31 89 ARG A O 1
ATOM 743 N N . TYR A 1 90 ? 4.266 19.156 15.32 1 97.56 90 TYR A N 1
ATOM 744 C CA . TYR A 1 90 ? 3.916 19.547 16.672 1 97.56 90 TYR A CA 1
ATOM 745 C C . TYR A 1 90 ? 2.529 19.047 17.047 1 97.56 90 TYR A C 1
ATOM 747 O O . TYR A 1 90 ? 1.568 19.234 16.312 1 97.56 90 TYR A O 1
ATOM 755 N N . PHE A 1 91 ? 2.475 18.375 18.141 1 96.31 91 PHE A N 1
ATOM 756 C CA . PHE A 1 91 ? 1.2 17.938 18.688 1 96.31 91 PHE A CA 1
ATOM 757 C C . PHE A 1 91 ? 0.716 18.875 19.781 1 96.31 91 PHE A C 1
ATOM 759 O O . PHE A 1 91 ? 1.435 19.141 20.75 1 96.31 91 PHE A O 1
ATOM 766 N N . LEU A 1 92 ? -0.528 19.375 19.594 1 94.44 92 LEU A N 1
ATOM 767 C CA . LEU A 1 92 ? -1.032 20.328 20.578 1 94.44 92 LEU A CA 1
ATOM 768 C C . LEU A 1 92 ? -2.5 20.047 20.891 1 94.44 92 LEU A C 1
ATOM 770 O O . LEU A 1 92 ? -3.195 19.391 20.109 1 94.44 92 LEU A O 1
ATOM 774 N N . VAL A 1 93 ? -2.846 20.5 22.078 1 94.94 93 VAL A N 1
ATOM 775 C CA . VAL A 1 93 ? -4.25 20.484 22.469 1 94.94 93 VAL A CA 1
ATOM 776 C C . VAL A 1 93 ? -4.738 21.922 22.688 1 94.94 93 VAL A C 1
ATOM 778 O O . VAL A 1 93 ? -4.078 22.703 23.375 1 94.94 93 VAL A O 1
ATOM 781 N N . TYR A 1 94 ? -5.789 22.281 22.062 1 94.81 94 TYR A N 1
ATOM 782 C CA . TYR A 1 94 ? -6.418 23.594 22.234 1 94.81 94 TYR A CA 1
ATOM 783 C C . TYR A 1 94 ? -7.918 23.438 22.453 1 94.81 94 TYR A C 1
ATOM 785 O O . TYR A 1 94 ? -8.633 22.922 21.609 1 94.81 94 TYR A O 1
ATOM 793 N N . LYS A 1 95 ? -8.367 23.812 23.625 1 95.5 95 LYS A N 1
ATOM 794 C CA . LYS A 1 95 ? -9.773 23.781 24.016 1 95.5 95 LYS A CA 1
ATOM 795 C C . LYS A 1 95 ? -10.367 22.391 23.828 1 95.5 95 LYS A C 1
ATOM 797 O O . LYS A 1 95 ? -11.453 22.234 23.266 1 95.5 95 LYS A O 1
ATOM 802 N N . GLY A 1 96 ? -9.609 21.375 24.125 1 94 96 GLY A N 1
ATOM 803 C CA . GLY A 1 96 ? -10.094 20 24.156 1 94 96 GLY A CA 1
ATOM 804 C C . GLY A 1 96 ? -9.93 19.266 22.844 1 94 96 GLY A C 1
ATOM 805 O O . GLY A 1 96 ? -10.266 18.094 22.734 1 94 96 GLY A O 1
ATOM 806 N N . TYR A 1 97 ? -9.398 20 21.859 1 95.56 97 TYR A N 1
ATOM 807 C CA . TYR A 1 97 ? -9.211 19.375 20.562 1 95.56 97 TYR A CA 1
ATOM 808 C C . TYR A 1 97 ? -7.73 19.156 20.266 1 95.56 97 TYR A C 1
ATOM 810 O O . TYR A 1 97 ? -6.902 20.016 20.578 1 95.56 97 TYR A O 1
ATOM 818 N N . GLU A 1 98 ? -7.457 18.031 19.703 1 94.88 98 GLU A N 1
ATOM 819 C CA . GLU A 1 98 ? -6.09 17.75 19.281 1 94.88 98 GLU A CA 1
ATOM 820 C C . GLU A 1 98 ? -5.785 18.391 17.922 1 94.88 98 GLU A C 1
ATOM 822 O O . GLU A 1 98 ? -6.539 18.203 16.969 1 94.88 98 GLU A O 1
ATOM 827 N N . TRP A 1 99 ? -4.707 19.094 17.922 1 96.38 99 TRP A N 1
ATOM 828 C CA . TRP A 1 99 ? -4.207 19.703 16.703 1 96.38 99 TRP A CA 1
ATOM 829 C C . TRP A 1 99 ? -2.818 19.188 16.359 1 96.38 99 TRP A C 1
ATOM 831 O O . TRP A 1 99 ? -2.037 18.844 17.25 1 96.38 99 TRP A O 1
ATOM 841 N N . ILE A 1 100 ? -2.604 19.172 15.117 1 97.38 100 ILE A N 1
ATOM 842 C CA . ILE A 1 100 ? -1.273 18.859 14.602 1 97.38 100 ILE A CA 1
ATOM 843 C C . ILE A 1 100 ? -0.801 20 13.695 1 97.38 100 ILE A C 1
ATOM 845 O O . ILE A 1 100 ? -1.56 20.5 12.859 1 97.38 100 ILE A O 1
ATOM 849 N N . VAL A 1 101 ? 0.365 20.406 13.961 1 98 101 VAL A N 1
ATOM 850 C CA . VAL A 1 101 ? 0.967 21.391 13.078 1 98 101 VAL A CA 1
ATOM 851 C C . VAL A 1 101 ? 2.199 20.797 12.398 1 98 101 VAL A C 1
ATOM 853 O O . VAL A 1 101 ? 3.104 20.297 13.07 1 98 101 VAL A O 1
ATOM 856 N N . ASP A 1 102 ? 2.197 20.875 11.133 1 98.56 102 ASP A N 1
ATOM 857 C CA . ASP A 1 102 ? 3.307 20.375 10.336 1 98.56 102 ASP A CA 1
ATOM 858 C C . ASP A 1 102 ? 4.086 21.516 9.688 1 98.56 102 ASP A C 1
ATOM 860 O O . ASP A 1 102 ? 3.523 22.297 8.922 1 98.56 102 ASP A O 1
ATOM 864 N N . GLU A 1 103 ? 5.336 21.594 10.016 1 98.38 103 GLU A N 1
ATOM 865 C CA . GLU A 1 103 ? 6.277 22.469 9.312 1 98.38 103 GLU A CA 1
ATOM 866 C C . GLU A 1 103 ? 7.105 21.672 8.297 1 98.38 103 GLU A C 1
ATOM 868 O O . GLU A 1 103 ? 7.973 20.891 8.672 1 98.38 103 GLU A O 1
ATOM 873 N N . PHE A 1 104 ? 6.879 21.969 7.074 1 98.62 104 PHE A N 1
ATOM 874 C CA . PHE A 1 104 ? 7.512 21.172 6.031 1 98.62 104 PHE A CA 1
ATOM 875 C C . PHE A 1 104 ? 8.953 21.609 5.816 1 98.62 104 PHE A C 1
ATOM 877 O O . PHE A 1 104 ? 9.305 22.766 6.078 1 98.62 104 PHE A O 1
ATOM 884 N N . LEU A 1 105 ? 9.766 20.688 5.367 1 98.5 105 LEU A N 1
ATOM 885 C CA . LEU A 1 105 ? 11.188 20.922 5.121 1 98.5 105 LEU A CA 1
ATOM 886 C C . LEU A 1 105 ? 11.531 20.688 3.654 1 98.5 105 LEU A C 1
ATOM 888 O O . LEU A 1 105 ? 10.656 20.312 2.861 1 98.5 105 LEU A O 1
ATOM 892 N N . GLY A 1 106 ? 12.758 21 3.281 1 97.44 106 GLY A N 1
ATOM 893 C CA . GLY A 1 106 ? 13.25 20.703 1.946 1 97.44 106 GLY A CA 1
ATOM 894 C C . GLY A 1 106 ? 12.539 21.484 0.857 1 97.44 106 GLY A C 1
ATOM 895 O O . GLY A 1 106 ? 12.445 22.703 0.923 1 97.44 106 GLY A O 1
ATOM 896 N N . VAL A 1 107 ? 12.008 20.75 -0.101 1 97.44 107 VAL A N 1
ATOM 897 C CA . VAL A 1 107 ? 11.43 21.375 -1.29 1 97.44 107 VAL A CA 1
ATOM 898 C C . VAL A 1 107 ? 10.078 22 -0.946 1 97.44 107 VAL A C 1
ATOM 900 O O . VAL A 1 107 ? 9.516 22.75 -1.738 1 97.44 107 VAL A O 1
ATOM 903 N N . ASN A 1 108 ? 9.594 21.703 0.236 1 98.31 108 ASN A N 1
ATOM 904 C CA . ASN A 1 108 ? 8.336 22.297 0.676 1 98.31 108 ASN A CA 1
ATOM 905 C C . ASN A 1 108 ? 8.547 23.297 1.806 1 98.31 108 ASN A C 1
ATOM 907 O O . ASN A 1 108 ? 7.594 23.719 2.463 1 98.31 108 ASN A O 1
ATOM 911 N N . GLU A 1 109 ? 9.758 23.594 2.037 1 98.06 109 GLU A N 1
ATOM 912 C CA . GLU A 1 109 ? 10.086 24.531 3.105 1 98.06 109 GLU A CA 1
ATOM 913 C C . GLU A 1 109 ? 9.297 25.828 2.965 1 98.06 109 GLU A C 1
ATOM 915 O O . GLU A 1 109 ? 9.133 26.344 1.857 1 98.06 109 GLU A O 1
ATOM 920 N N . GLY A 1 110 ? 8.891 26.344 4.113 1 97.38 110 GLY A N 1
ATOM 921 C CA . GLY A 1 110 ? 8.086 27.562 4.145 1 97.38 110 GLY A CA 1
ATOM 922 C C . GLY A 1 110 ? 6.609 27.297 4.363 1 97.38 110 GLY A C 1
ATOM 923 O O . GLY A 1 110 ? 5.867 28.172 4.789 1 97.38 110 GLY A O 1
ATOM 924 N N . LEU A 1 111 ? 6.195 26.125 4.031 1 98.44 111 LEU A N 1
ATOM 925 C CA . LEU A 1 111 ? 4.801 25.734 4.234 1 98.44 111 LEU A CA 1
ATOM 926 C C . LEU A 1 111 ? 4.574 25.25 5.66 1 98.44 111 LEU A C 1
ATOM 928 O O . LEU A 1 111 ? 5.32 24.406 6.156 1 98.44 111 LEU A O 1
ATOM 932 N N . VAL A 1 112 ? 3.615 25.766 6.293 1 98.62 112 VAL A N 1
ATOM 933 C CA . VAL A 1 112 ? 3.15 25.312 7.598 1 98.62 112 VAL A CA 1
ATOM 934 C C . VAL A 1 112 ? 1.638 25.109 7.57 1 98.62 112 VAL A C 1
ATOM 936 O O . VAL A 1 112 ? 0.892 26.016 7.184 1 98.62 112 VAL A O 1
ATOM 939 N N . VAL A 1 113 ? 1.223 23.906 7.938 1 98.62 113 VAL A N 1
ATOM 940 C CA . VAL A 1 113 ? -0.204 23.594 7.93 1 98.62 113 VAL A CA 1
ATOM 941 C C . VAL A 1 113 ? -0.621 23.031 9.289 1 98.62 113 VAL A C 1
ATOM 943 O O . VAL A 1 113 ? 0.186 22.406 9.977 1 98.62 113 VAL A O 1
ATOM 946 N N . ALA A 1 114 ? -1.821 23.266 9.617 1 98.25 114 ALA A N 1
ATOM 947 C CA . ALA A 1 114 ? -2.43 22.703 10.82 1 98.25 114 ALA A CA 1
ATOM 948 C C . ALA A 1 114 ? -3.619 21.812 10.477 1 98.25 114 ALA A C 1
ATOM 950 O O . ALA A 1 114 ? -4.379 22.109 9.547 1 98.25 114 ALA A O 1
ATOM 951 N N . GLU A 1 115 ? -3.738 20.75 11.219 1 98.06 115 GLU A N 1
ATOM 952 C CA . GLU A 1 115 ? -4.859 19.844 11.016 1 98.06 115 GLU A CA 1
ATOM 953 C C . GLU A 1 115 ? -5.559 19.531 12.336 1 98.06 115 GLU A C 1
ATOM 955 O O . GLU A 1 115 ? -4.922 19.484 13.391 1 98.06 115 GLU A O 1
ATOM 960 N N . ILE A 1 116 ? -6.836 19.359 12.25 1 97.5 116 ILE A N 1
ATOM 961 C CA . ILE A 1 116 ? -7.664 18.906 13.367 1 97.5 116 ILE A CA 1
ATOM 962 C C . ILE A 1 116 ? -8.516 17.719 12.93 1 97.5 116 ILE A C 1
ATOM 964 O O . ILE A 1 116 ? -9.039 17.703 11.812 1 97.5 116 ILE A O 1
ATOM 968 N N . GLU A 1 117 ? -8.5 16.688 13.719 1 94.94 117 GLU A N 1
ATOM 969 C CA . GLU A 1 117 ? -9.383 15.547 13.484 1 94.94 117 GLU A CA 1
ATOM 970 C C . GLU A 1 117 ? -10.68 15.695 14.281 1 94.94 117 GLU A C 1
ATOM 972 O O . GLU A 1 117 ? -10.648 15.945 15.484 1 94.94 117 GLU A O 1
ATOM 977 N N . LEU A 1 118 ? -11.766 15.531 13.594 1 95.75 118 LEU A N 1
ATOM 978 C CA . LEU A 1 118 ? -13.07 15.734 14.195 1 95.75 118 LEU A CA 1
ATOM 979 C C . LEU A 1 118 ? -13.883 14.445 14.195 1 95.75 118 LEU A C 1
ATOM 981 O O . LEU A 1 118 ? -13.539 13.492 13.484 1 95.75 118 LEU A O 1
ATOM 985 N N . LYS A 1 119 ? -14.938 14.438 15.016 1 92.25 119 LYS A N 1
ATOM 986 C CA . LYS A 1 119 ? -15.82 13.281 15.078 1 92.25 119 LYS A CA 1
ATOM 987 C C . LYS A 1 119 ? -16.984 13.406 14.094 1 92.25 119 LYS A C 1
ATOM 989 O O . LYS A 1 119 ? -17.594 12.414 13.719 1 92.25 119 LYS A O 1
ATOM 994 N N . ASP A 1 120 ? -17.141 14.711 13.742 1 92.56 120 ASP A N 1
ATOM 995 C CA . ASP A 1 120 ? -18.25 15.047 12.852 1 92.56 120 ASP A CA 1
ATOM 996 C C . ASP A 1 120 ? -17.891 16.234 11.961 1 92.56 120 ASP A C 1
ATOM 998 O O . ASP A 1 120 ? -17.203 17.156 12.398 1 92.56 120 ASP A O 1
ATOM 1002 N N . GLU A 1 121 ? -18.484 16.141 10.781 1 92.06 121 GLU A N 1
ATOM 1003 C CA . GLU A 1 121 ? -18.156 17.188 9.828 1 92.06 121 GLU A CA 1
ATOM 1004 C C . GLU A 1 121 ? -18.656 18.547 10.312 1 92.06 121 GLU A C 1
ATOM 1006 O O . GLU A 1 121 ? -18.078 19.594 9.969 1 92.06 121 GLU A O 1
ATOM 1011 N N . LYS A 1 122 ? -19.688 18.562 11.172 1 93.12 122 LYS A N 1
ATOM 1012 C CA . LYS A 1 122 ? -20.312 19.812 11.594 1 93.12 122 LYS A CA 1
ATOM 1013 C C . LYS A 1 122 ? -19.859 20.219 12.992 1 93.12 122 LYS A C 1
ATOM 1015 O O . LYS A 1 122 ? -20.406 21.156 13.586 1 93.12 122 LYS A O 1
ATOM 1020 N N . GLU A 1 123 ? -18.938 19.5 13.445 1 93.69 123 GLU A N 1
ATOM 1021 C CA . GLU A 1 123 ? -18.469 19.766 14.797 1 93.69 123 GLU A CA 1
ATOM 1022 C C . GLU A 1 123 ? -17.844 21.156 14.898 1 93.69 123 GLU A C 1
ATOM 1024 O O . GLU A 1 123 ? -17.047 21.531 14.031 1 93.69 123 GLU A O 1
ATOM 1029 N N . CYS A 1 124 ? -18.25 21.875 15.914 1 94.38 124 CYS A N 1
ATOM 1030 C CA . CYS A 1 124 ? -17.625 23.172 16.172 1 94.38 124 CYS A CA 1
ATOM 1031 C C . CYS A 1 124 ? -16.391 23.016 17.047 1 94.38 124 CYS A C 1
ATOM 1033 O O . CYS A 1 124 ? -16.328 22.141 17.906 1 94.38 124 CYS A O 1
ATOM 1035 N N . PHE A 1 125 ? -15.469 23.828 16.828 1 95.94 125 PHE A N 1
ATOM 1036 C CA . PHE A 1 125 ? -14.242 23.812 17.609 1 95.94 125 PHE A CA 1
ATOM 1037 C C . PHE A 1 125 ? -13.656 25.203 17.734 1 95.94 125 PHE A C 1
ATOM 1039 O O . PHE A 1 125 ? -13.891 26.062 16.875 1 95.94 125 PHE A O 1
ATOM 1046 N N . GLY A 1 126 ? -12.953 25.469 18.781 1 95.62 126 GLY A N 1
ATOM 1047 C CA . GLY A 1 126 ? -12.242 26.734 18.938 1 95.62 126 GLY A CA 1
ATOM 1048 C C . GLY A 1 126 ? -11.047 26.859 18.016 1 95.62 126 GLY A C 1
ATOM 1049 O O . GLY A 1 126 ? -10.344 25.891 17.766 1 95.62 126 GLY A O 1
ATOM 1050 N N . LYS A 1 127 ? -10.82 28.078 17.641 1 96.19 127 LYS A N 1
ATOM 1051 C CA . LYS A 1 127 ? -9.695 28.344 16.75 1 96.19 127 LYS A CA 1
ATOM 1052 C C . LYS A 1 127 ? -8.594 29.109 17.469 1 96.19 127 LYS A C 1
ATOM 1054 O O . LYS A 1 127 ? -8.828 30.203 17.984 1 96.19 127 LYS A O 1
ATOM 1059 N N . PRO A 1 128 ? -7.5 28.531 17.5 1 96.25 128 PRO A N 1
ATOM 1060 C CA . PRO A 1 128 ? -6.395 29.281 18.094 1 96.25 128 PRO A CA 1
ATOM 1061 C C . PRO A 1 128 ? -6.016 30.516 17.297 1 96.25 128 PRO A C 1
ATOM 1063 O O . PRO A 1 128 ? -6.301 30.578 16.094 1 96.25 128 PRO A O 1
ATOM 1066 N N . ASP A 1 129 ? -5.25 31.469 17.891 1 95.38 129 ASP A N 1
ATOM 1067 C CA . ASP A 1 129 ? -4.906 32.75 17.266 1 95.38 129 ASP A CA 1
ATOM 1068 C C . ASP A 1 129 ? -3.939 32.531 16.094 1 95.38 129 ASP A C 1
ATOM 1070 O O . ASP A 1 129 ? -3.922 33.344 15.156 1 95.38 129 ASP A O 1
ATOM 1074 N N . TRP A 1 130 ? -3.221 31.453 16.172 1 96.75 130 TRP A N 1
ATOM 1075 C CA . TRP A 1 130 ? -2.197 31.234 15.156 1 96.75 130 TRP A CA 1
ATOM 1076 C C . TRP A 1 130 ? -2.793 30.578 13.914 1 96.75 130 TRP A C 1
ATOM 1078 O O . TRP A 1 130 ? -2.105 30.406 12.906 1 96.75 130 TRP A O 1
ATOM 1088 N N . LEU A 1 131 ? -4.02 30.156 13.977 1 97.75 131 LEU A N 1
ATOM 1089 C CA . LEU A 1 131 ? -4.68 29.469 12.875 1 97.75 131 LEU A CA 1
ATOM 1090 C C . LEU A 1 131 ? -5.016 30.453 11.75 1 97.75 131 LEU A C 1
ATOM 1092 O O . LEU A 1 131 ? -5.52 31.547 12 1 97.75 131 LEU A O 1
ATOM 1096 N N . GLY A 1 132 ? -4.684 30.078 10.523 1 97.75 132 GLY A N 1
ATOM 1097 C CA . GLY A 1 132 ? -4.961 30.906 9.352 1 97.75 132 GLY A CA 1
ATOM 1098 C C . GLY A 1 132 ? -6.137 30.391 8.539 1 97.75 132 GLY A C 1
ATOM 1099 O O . GLY A 1 132 ? -7.129 29.922 9.094 1 97.75 132 GLY A O 1
ATOM 1100 N N . SER A 1 133 ? -6.113 30.609 7.242 1 97.88 133 SER A N 1
ATOM 1101 C CA . SER A 1 133 ? -7.211 30.281 6.34 1 97.88 133 SER A CA 1
ATOM 1102 C C . SER A 1 133 ? -7.402 28.781 6.23 1 97.88 133 SER A C 1
ATOM 1104 O O . SER A 1 133 ? -6.43 28.016 6.211 1 97.88 133 SER A O 1
ATOM 1106 N N . GLU A 1 134 ? -8.641 28.281 6.172 1 97.81 134 GLU A N 1
ATOM 1107 C CA . GLU A 1 134 ? -8.945 26.875 5.934 1 97.81 134 GLU A CA 1
ATOM 1108 C C . GLU A 1 134 ? -8.609 26.484 4.5 1 97.81 134 GLU A C 1
ATOM 1110 O O . GLU A 1 134 ? -8.938 27.203 3.555 1 97.81 134 GLU A O 1
ATOM 1115 N N . ILE A 1 135 ? -7.961 25.391 4.379 1 98 135 ILE A N 1
ATOM 1116 C CA . ILE A 1 135 ? -7.551 24.922 3.062 1 98 135 ILE A CA 1
ATOM 1117 C C . ILE A 1 135 ? -7.98 23.469 2.875 1 98 135 ILE A C 1
ATOM 1119 O O . ILE A 1 135 ? -7.371 22.734 2.102 1 98 135 ILE A O 1
ATOM 1123 N N . THR A 1 136 ? -8.992 22.969 3.57 1 96.62 136 THR A N 1
ATOM 1124 C CA . THR A 1 136 ? -9.453 21.594 3.627 1 96.62 136 THR A CA 1
ATOM 1125 C C . THR A 1 136 ? -9.727 21.047 2.227 1 96.62 136 THR A C 1
ATOM 1127 O O . THR A 1 136 ? -9.422 19.891 1.927 1 96.62 136 THR A O 1
ATOM 1130 N N . SER A 1 137 ? -10.242 21.891 1.398 1 95 137 SER A N 1
ATOM 1131 C CA . SER A 1 137 ? -10.695 21.422 0.091 1 95 137 SER A CA 1
ATOM 1132 C C . SER A 1 137 ? -9.68 21.766 -0.996 1 95 137 SER A C 1
ATOM 1134 O O . SER A 1 137 ? -9.898 21.453 -2.172 1 95 137 SER A O 1
ATOM 1136 N N . ASP A 1 138 ? -8.617 22.391 -0.651 1 96.56 138 ASP A N 1
ATOM 1137 C CA . ASP A 1 138 ? -7.594 22.766 -1.623 1 96.56 138 ASP A CA 1
ATOM 1138 C C . ASP A 1 138 ? -6.57 21.656 -1.799 1 96.56 138 ASP A C 1
ATOM 1140 O O . ASP A 1 138 ? -5.625 21.547 -1.016 1 96.56 138 ASP A O 1
ATOM 1144 N N . THR A 1 139 ? -6.707 20.875 -2.811 1 94.38 139 THR A N 1
ATOM 1145 C CA . THR A 1 139 ? -5.941 19.656 -3.035 1 94.38 139 THR A CA 1
ATOM 1146 C C . THR A 1 139 ? -4.457 19.969 -3.205 1 94.38 139 THR A C 1
ATOM 1148 O O . THR A 1 139 ? -3.609 19.078 -3.041 1 94.38 139 THR A O 1
ATOM 1151 N N . ARG A 1 140 ? -4.098 21.328 -3.482 1 96.12 140 ARG A N 1
ATOM 1152 C CA . ARG A 1 140 ? -2.695 21.703 -3.598 1 96.12 140 ARG A CA 1
ATOM 1153 C C . ARG A 1 140 ? -1.94 21.406 -2.305 1 96.12 140 ARG A C 1
ATOM 1155 O O . ARG A 1 140 ? -0.739 21.141 -2.33 1 96.12 140 ARG A O 1
ATOM 1162 N N . TYR A 1 141 ? -2.664 21.375 -1.256 1 97.38 141 TYR A N 1
ATOM 1163 C CA . TYR A 1 141 ? -2.004 21.312 0.043 1 97.38 141 TYR A CA 1
ATOM 1164 C C . TYR A 1 141 ? -1.988 19.875 0.576 1 97.38 141 TYR A C 1
ATOM 1166 O O . TYR A 1 141 ? -1.477 19.625 1.668 1 97.38 141 TYR A O 1
ATOM 1174 N N . TYR A 1 142 ? -2.607 18.922 -0.154 1 95.88 142 TYR A N 1
ATOM 1175 C CA . TYR A 1 142 ? -2.498 17.516 0.249 1 95.88 142 TYR A CA 1
ATOM 1176 C C . TYR A 1 142 ? -1.046 17.062 0.234 1 95.88 142 TYR A C 1
ATOM 1178 O O . TYR A 1 142 ? -0.302 17.359 -0.702 1 95.88 142 TYR A O 1
ATOM 1186 N N . ASN A 1 143 ? -0.651 16.328 1.322 1 9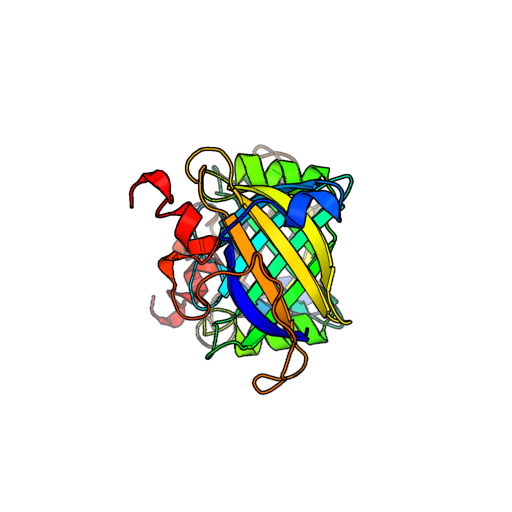6.81 143 ASN A N 1
ATOM 1187 C CA . ASN A 1 143 ? 0.717 15.828 1.349 1 96.81 143 ASN A CA 1
ATOM 1188 C C . ASN A 1 143 ? 1.043 15.023 0.093 1 96.81 143 ASN A C 1
ATOM 1190 O O . ASN A 1 143 ? 2.143 15.133 -0.451 1 96.81 143 ASN A O 1
ATOM 1194 N N . SER A 1 144 ? 0.101 14.195 -0.346 1 96.38 144 SER A N 1
ATOM 1195 C CA . SER A 1 144 ? 0.325 13.375 -1.533 1 96.38 144 SER A CA 1
ATOM 1196 C C . SER A 1 144 ? 0.579 14.242 -2.762 1 96.38 144 SER A C 1
ATOM 1198 O O . SER A 1 144 ? 1.348 13.859 -3.648 1 96.38 144 SER A O 1
ATOM 1200 N N . ASN A 1 145 ? -0.069 15.445 -2.867 1 96.12 145 ASN A N 1
ATOM 1201 C CA . ASN A 1 145 ? 0.154 16.359 -3.982 1 96.12 145 ASN A CA 1
ATOM 1202 C C . ASN A 1 145 ? 1.501 17.062 -3.867 1 96.12 145 ASN A C 1
ATOM 1204 O O . ASN A 1 145 ? 2.146 17.359 -4.879 1 96.12 145 ASN A O 1
ATOM 1208 N N . LEU A 1 146 ? 1.893 17.375 -2.648 1 97.38 146 LEU A N 1
ATOM 1209 C CA . LEU A 1 146 ? 3.141 18.094 -2.402 1 97.38 146 LEU A CA 1
ATOM 1210 C C . LEU A 1 146 ? 4.336 17.281 -2.893 1 97.38 146 LEU A C 1
ATOM 1212 O O . LEU A 1 146 ? 5.391 17.844 -3.193 1 97.38 146 LEU A O 1
ATOM 1216 N N . VAL A 1 147 ? 4.172 15.93 -2.934 1 95.62 147 VAL A N 1
ATOM 1217 C CA . VAL A 1 147 ? 5.23 15.047 -3.418 1 95.62 147 VAL A CA 1
ATOM 1218 C C . VAL A 1 147 ? 5.492 15.32 -4.898 1 95.62 147 VAL A C 1
ATOM 1220 O O . VAL A 1 147 ? 6.645 15.383 -5.328 1 95.62 147 VAL A O 1
ATOM 1223 N N . ASN A 1 148 ? 4.426 15.57 -5.586 1 94.56 148 ASN A N 1
ATOM 1224 C CA . ASN A 1 148 ? 4.52 15.75 -7.031 1 94.56 148 ASN A CA 1
ATOM 1225 C C . ASN A 1 148 ? 4.648 17.219 -7.406 1 94.56 148 ASN A C 1
ATOM 1227 O O . ASN A 1 148 ? 5.207 17.547 -8.461 1 94.56 148 ASN A O 1
ATOM 1231 N N . ASN A 1 149 ? 4.098 18.094 -6.602 1 96.44 149 ASN A N 1
ATOM 1232 C CA . ASN A 1 149 ? 4.094 19.547 -6.801 1 96.44 149 ASN A CA 1
ATOM 1233 C C . ASN A 1 149 ? 4.562 20.281 -5.551 1 96.44 149 ASN A C 1
ATOM 1235 O O . ASN A 1 149 ? 3.758 20.891 -4.844 1 96.44 149 ASN A O 1
ATOM 1239 N N . PRO A 1 150 ? 5.84 20.312 -5.367 1 97.31 150 PRO A N 1
ATOM 1240 C CA . PRO A 1 150 ? 6.398 20.891 -4.133 1 97.31 150 PRO A CA 1
ATOM 1241 C C . PRO A 1 150 ? 6.039 22.359 -3.941 1 97.31 150 PRO A C 1
ATOM 1243 O O . PRO A 1 150 ? 5.906 23.094 -4.922 1 97.31 150 PRO A O 1
ATOM 1246 N N . TYR A 1 151 ? 5.922 22.75 -2.76 1 98 151 TYR A N 1
ATOM 1247 C CA . TYR A 1 151 ? 5.426 24.062 -2.355 1 98 151 TYR A CA 1
ATOM 1248 C C . TYR A 1 151 ? 6.309 25.172 -2.902 1 98 151 TYR A C 1
ATOM 1250 O O . TYR A 1 151 ? 5.812 26.219 -3.309 1 98 151 TYR A O 1
ATOM 1258 N N . LYS A 1 152 ? 7.523 25.016 -3.031 1 97 152 LYS A N 1
ATOM 1259 C CA . LYS A 1 152 ? 8.445 26.062 -3.455 1 97 152 LYS A CA 1
ATOM 1260 C C . LYS A 1 152 ? 8.273 26.375 -4.934 1 97 152 LYS A C 1
ATOM 1262 O O . LYS A 1 152 ? 8.781 27.391 -5.418 1 97 152 LYS A O 1
ATOM 1267 N N . THR A 1 153 ? 7.559 25.625 -5.625 1 95.44 153 THR A N 1
ATOM 1268 C CA . THR A 1 153 ? 7.355 25.859 -7.051 1 95.44 153 THR A CA 1
ATOM 1269 C C . THR A 1 153 ? 6.02 26.547 -7.305 1 95.44 153 THR A C 1
ATOM 1271 O O . THR A 1 153 ? 5.648 26.797 -8.453 1 95.44 153 THR A O 1
ATOM 1274 N N . TRP A 1 154 ? 5.41 26.875 -6.281 1 95.56 154 TRP A N 1
ATOM 1275 C CA . TRP A 1 154 ? 4.078 27.453 -6.41 1 95.56 154 TRP A CA 1
ATOM 1276 C C . TRP A 1 154 ? 4.164 28.906 -6.887 1 95.56 154 TRP A C 1
ATOM 1278 O O . TRP A 1 154 ? 5.09 29.625 -6.523 1 95.56 154 TRP A O 1
ATOM 1288 N N . MET B 1 1 ? 11.312 -7.09 5.531 1 76.94 1 MET B N 1
ATOM 1289 C CA . MET B 1 1 ? 11.789 -6.957 4.16 1 76.94 1 MET B CA 1
ATOM 1290 C C . MET B 1 1 ? 12.562 -8.203 3.73 1 76.94 1 MET B C 1
ATOM 1292 O O . MET B 1 1 ? 13.336 -8.758 4.512 1 76.94 1 MET B O 1
ATOM 1296 N N . SER B 1 2 ? 12.125 -8.703 2.537 1 84.81 2 SER B N 1
ATOM 1297 C CA . SER B 1 2 ? 12.93 -9.773 1.95 1 84.81 2 SER B CA 1
ATOM 1298 C C . SER B 1 2 ? 13.016 -9.633 0.434 1 84.81 2 SER B C 1
ATOM 1300 O O . SER B 1 2 ? 12.234 -8.883 -0.17 1 84.81 2 SER B O 1
ATOM 1302 N N . ILE B 1 3 ? 14.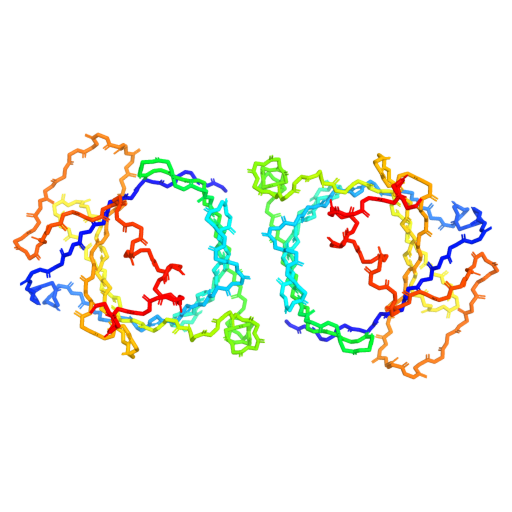125 -10.078 -0.072 1 92 3 ILE B N 1
ATOM 1303 C CA . ILE B 1 3 ? 14.203 -10.312 -1.511 1 92 3 ILE B CA 1
ATOM 1304 C C . ILE B 1 3 ? 13.562 -11.656 -1.855 1 92 3 ILE B C 1
ATOM 1306 O O . ILE B 1 3 ? 13.852 -12.672 -1.22 1 92 3 ILE B O 1
ATOM 1310 N N . GLU B 1 4 ? 12.664 -11.516 -2.775 1 95.38 4 GLU B N 1
ATOM 1311 C CA . GLU B 1 4 ? 12.07 -12.773 -3.223 1 95.38 4 GLU B CA 1
ATOM 1312 C C . GLU B 1 4 ? 12.555 -13.148 -4.621 1 95.38 4 GLU B C 1
ATOM 1314 O O . GLU B 1 4 ? 12.766 -12.273 -5.465 1 95.38 4 GLU B O 1
ATOM 1319 N N . ILE B 1 5 ? 12.859 -14.445 -4.848 1 95.75 5 ILE B N 1
ATOM 1320 C CA . ILE B 1 5 ? 13.203 -15.016 -6.145 1 95.75 5 ILE B CA 1
ATOM 1321 C C . ILE B 1 5 ? 12.148 -16.031 -6.562 1 95.75 5 ILE B C 1
ATOM 1323 O O . ILE B 1 5 ? 11.977 -17.062 -5.914 1 95.75 5 ILE B O 1
ATOM 1327 N N . GLU B 1 6 ? 11.5 -15.695 -7.688 1 96.56 6 GLU B N 1
ATOM 1328 C CA . GLU B 1 6 ? 10.367 -16.531 -8.07 1 96.56 6 GLU B CA 1
ATOM 1329 C C . GLU B 1 6 ? 10.375 -16.828 -9.57 1 96.56 6 GLU B C 1
ATOM 1331 O O . GLU B 1 6 ? 10.758 -15.969 -10.367 1 96.56 6 GLU B O 1
ATOM 1336 N N . LYS B 1 7 ? 10.055 -18.031 -9.953 1 97.38 7 LYS B N 1
ATOM 1337 C CA . LYS B 1 7 ? 9.805 -18.406 -11.344 1 97.38 7 LYS B CA 1
ATOM 1338 C C . LYS B 1 7 ? 8.352 -18.812 -11.547 1 97.38 7 LYS B C 1
ATOM 1340 O O . LYS B 1 7 ? 7.734 -19.406 -10.656 1 97.38 7 LYS B O 1
ATOM 1345 N N . LYS B 1 8 ? 7.871 -18.531 -12.727 1 97.94 8 LYS B N 1
ATOM 1346 C CA . LYS B 1 8 ? 6.465 -18.75 -13.062 1 97.94 8 LYS B CA 1
ATOM 1347 C C . LYS B 1 8 ? 6.324 -19.578 -14.336 1 97.94 8 LYS B C 1
ATOM 1349 O O . LYS B 1 8 ? 7.07 -19.375 -15.297 1 97.94 8 LYS B O 1
ATOM 1354 N N . PHE B 1 9 ? 5.352 -20.453 -14.328 1 98.69 9 PHE B N 1
ATOM 1355 C CA . PHE B 1 9 ? 5.145 -21.375 -15.43 1 98.69 9 PHE B CA 1
ATOM 1356 C C . PHE B 1 9 ? 3.66 -21.531 -15.734 1 98.69 9 PHE B C 1
ATOM 1358 O O . PHE B 1 9 ? 2.818 -21.375 -14.852 1 98.69 9 PHE B O 1
ATOM 1365 N N . LEU B 1 10 ? 3.408 -21.859 -17 1 98.62 10 LEU B N 1
ATOM 1366 C CA . LEU B 1 10 ? 2.09 -22.406 -17.312 1 98.62 10 LEU B CA 1
ATOM 1367 C C . LEU B 1 10 ? 1.953 -23.844 -16.828 1 98.62 10 LEU B C 1
ATOM 1369 O O . LEU B 1 10 ? 2.943 -24.469 -16.453 1 98.62 10 LEU B O 1
ATOM 1373 N N . VAL B 1 11 ? 0.737 -24.281 -16.75 1 98.12 11 VAL B N 1
ATOM 1374 C CA . VAL B 1 11 ? 0.429 -25.641 -16.312 1 98.12 11 VAL B CA 1
ATOM 1375 C C . VAL B 1 11 ? -0.248 -26.406 -17.438 1 98.12 11 VAL B C 1
ATOM 1377 O O . VAL B 1 11 ? -1.129 -25.875 -18.125 1 98.12 11 VAL B O 1
ATOM 1380 N N . LYS B 1 12 ? 0.177 -27.641 -17.656 1 96.5 12 LYS B N 1
ATOM 1381 C CA . LYS B 1 12 ? -0.279 -28.328 -18.859 1 96.5 12 LYS B CA 1
ATOM 1382 C C . LYS B 1 12 ? -1.272 -29.438 -18.531 1 96.5 12 LYS B C 1
ATOM 1384 O O . LYS B 1 12 ? -1.825 -30.078 -19.422 1 96.5 12 LYS B O 1
ATOM 1389 N N . SER B 1 13 ? -1.468 -29.797 -17.281 1 95.31 13 SER B N 1
ATOM 1390 C CA . SER B 1 13 ? -2.48 -30.781 -16.891 1 95.31 13 SER B CA 1
ATOM 1391 C C . SER B 1 13 ? -2.963 -30.547 -15.469 1 95.31 13 SER B C 1
ATOM 1393 O O . SER B 1 13 ? -2.361 -29.766 -14.719 1 95.31 13 SER B O 1
ATOM 1395 N N . ASN B 1 14 ? -4.004 -31.266 -15.094 1 95.62 14 ASN B N 1
ATOM 1396 C CA . ASN B 1 14 ? -4.629 -31.078 -13.789 1 95.62 14 ASN B CA 1
ATOM 1397 C C . ASN B 1 14 ? -4.07 -32.031 -12.75 1 95.62 14 ASN B C 1
ATOM 1399 O O . ASN B 1 14 ? -4.652 -32.219 -11.68 1 95.62 14 ASN B O 1
ATOM 1403 N N . GLU B 1 15 ? -2.98 -32.625 -12.992 1 95 15 GLU B N 1
ATOM 1404 C CA . GLU B 1 15 ? -2.436 -33.656 -12.109 1 95 15 GLU B CA 1
ATOM 1405 C C . GLU B 1 15 ? -2.066 -33.094 -10.75 1 95 15 GLU B C 1
ATOM 1407 O O . GLU B 1 15 ? -2.016 -33.812 -9.758 1 95 15 GLU B O 1
ATOM 1412 N N . TYR B 1 16 ? -1.833 -31.766 -10.727 1 95 16 TYR B N 1
ATOM 1413 C CA . TYR B 1 16 ? -1.456 -31.094 -9.484 1 95 16 TYR B CA 1
ATOM 1414 C C . TYR B 1 16 ? -2.586 -31.172 -8.469 1 95 16 TYR B C 1
ATOM 1416 O O . TYR B 1 16 ? -2.344 -31.109 -7.258 1 95 16 TYR B O 1
ATOM 1424 N N . LYS B 1 17 ? -3.777 -31.344 -8.859 1 95.25 17 LYS B N 1
ATOM 1425 C CA . LYS B 1 17 ? -4.957 -31.297 -8.008 1 95.25 17 LYS B CA 1
ATOM 1426 C C . LYS B 1 17 ? -5.004 -32.5 -7.07 1 95.25 17 LYS B C 1
ATOM 1428 O O . LYS B 1 17 ? -5.68 -32.469 -6.039 1 95.25 17 LYS B O 1
ATOM 1433 N N . ALA B 1 18 ? -4.305 -33.562 -7.422 1 90.69 18 ALA B N 1
ATOM 1434 C CA . ALA B 1 18 ? -4.305 -34.781 -6.633 1 90.69 18 ALA B CA 1
ATOM 1435 C C . ALA B 1 18 ? -3.467 -34.625 -5.363 1 90.69 18 ALA B C 1
ATOM 1437 O O . ALA B 1 18 ? -3.576 -35.406 -4.434 1 90.69 18 ALA B O 1
ATOM 1438 N N . PHE B 1 19 ? -2.668 -33.562 -5.191 1 85.12 19 PHE B N 1
ATOM 1439 C CA . PHE B 1 19 ? -1.655 -33.469 -4.145 1 85.12 19 PHE B CA 1
ATOM 1440 C C . PHE B 1 19 ? -2.021 -32.375 -3.143 1 85.12 19 PHE B C 1
ATOM 1442 O O . PHE B 1 19 ? -1.288 -32.156 -2.18 1 85.12 19 PHE B O 1
ATOM 1449 N N . ALA B 1 20 ? -3.014 -31.641 -3.291 1 84.38 20 ALA B N 1
ATOM 1450 C CA . ALA B 1 20 ? -3.217 -30.516 -2.387 1 84.38 20 ALA B CA 1
ATOM 1451 C C . ALA B 1 20 ? -4.691 -30.125 -2.314 1 84.38 20 ALA B C 1
ATOM 1453 O O . ALA B 1 20 ? -5.453 -30.391 -3.248 1 84.38 20 ALA B O 1
ATOM 1454 N N . LYS B 1 21 ? -5.031 -29.516 -1.198 1 89.62 21 LYS B N 1
ATOM 1455 C CA . LYS B 1 21 ? -6.379 -28.984 -1.033 1 89.62 21 LYS B CA 1
ATOM 1456 C C . LYS B 1 21 ? -6.48 -27.562 -1.583 1 89.62 21 LYS B C 1
ATOM 1458 O O . LYS B 1 21 ? -5.586 -26.75 -1.361 1 89.62 21 LYS B O 1
ATOM 1463 N N . PRO B 1 22 ? -7.555 -27.344 -2.289 1 95.69 22 PRO B N 1
ATOM 1464 C CA . PRO B 1 22 ? -7.793 -26.016 -2.855 1 95.69 22 PRO B CA 1
ATOM 1465 C C . PRO B 1 22 ? -8.117 -24.969 -1.791 1 95.69 22 PRO B C 1
ATOM 1467 O O . PRO B 1 22 ? -8.82 -25.281 -0.82 1 95.69 22 PRO B O 1
ATOM 1470 N N . VAL B 1 23 ? -7.574 -23.828 -1.917 1 97.62 23 VAL B N 1
ATOM 1471 C CA . VAL B 1 23 ? -7.906 -22.688 -1.066 1 97.62 23 VAL B CA 1
ATOM 1472 C C . VAL B 1 23 ? -8.344 -21.5 -1.93 1 97.62 23 VAL B C 1
ATOM 1474 O O . VAL B 1 23 ? -7.684 -21.172 -2.914 1 97.62 23 VAL B O 1
ATOM 1477 N N . LEU B 1 24 ? -9.445 -20.906 -1.566 1 98.38 24 LEU B N 1
ATOM 1478 C CA . LEU B 1 24 ? -9.93 -19.75 -2.305 1 98.38 24 LEU B CA 1
ATOM 1479 C C . LEU B 1 24 ? -9.188 -18.484 -1.877 1 98.38 24 LEU B C 1
ATOM 1481 O O . LEU B 1 24 ? -9.117 -18.172 -0.686 1 98.38 24 LEU B O 1
ATOM 1485 N N . PHE B 1 25 ? -8.609 -17.812 -2.824 1 98.62 25 PHE B N 1
ATOM 1486 C CA . PHE B 1 25 ? -7.941 -16.531 -2.611 1 98.62 25 PHE B CA 1
ATOM 1487 C C . PHE B 1 25 ? -8.703 -15.398 -3.289 1 98.62 25 PHE B C 1
ATOM 1489 O O . PHE B 1 25 ? -9.172 -15.547 -4.418 1 98.62 25 PHE B O 1
ATOM 1496 N N . ARG B 1 26 ? -8.844 -14.328 -2.604 1 98.62 26 ARG B N 1
ATOM 1497 C CA . ARG B 1 26 ? -9.258 -13.047 -3.164 1 98.62 26 ARG B CA 1
ATOM 1498 C C . ARG B 1 26 ? -8.156 -12 -3.012 1 98.62 26 ARG B C 1
ATOM 1500 O O . ARG B 1 26 ? -7.621 -11.812 -1.919 1 98.62 26 ARG B O 1
ATOM 1507 N N . GLN B 1 27 ? -7.836 -11.367 -4.09 1 98.62 27 GLN B N 1
ATOM 1508 C CA . GLN B 1 27 ? -6.77 -10.375 -3.984 1 98.62 27 GLN B CA 1
ATOM 1509 C C . GLN B 1 27 ? -7.062 -9.164 -4.859 1 98.62 27 GLN B C 1
ATOM 1511 O O . GLN B 1 27 ? -7.738 -9.281 -5.887 1 98.62 27 GLN B O 1
ATOM 1516 N N . GLY B 1 28 ? -6.727 -8.07 -4.434 1 98.62 28 GLY B N 1
ATOM 1517 C CA . GLY B 1 28 ? -6.871 -6.797 -5.125 1 98.62 28 GLY B CA 1
ATOM 1518 C C . GLY B 1 28 ? -5.664 -5.895 -4.973 1 98.62 28 GLY B C 1
ATOM 1519 O O . GLY B 1 28 ? -4.727 -6.223 -4.246 1 98.62 28 GLY B O 1
ATOM 1520 N N . TYR B 1 29 ? -5.66 -4.855 -5.742 1 98.75 29 TYR B N 1
ATOM 1521 C CA . TYR B 1 29 ? -4.492 -3.984 -5.781 1 98.75 29 TYR B CA 1
ATOM 1522 C C . TYR B 1 29 ? -4.875 -2.549 -5.434 1 98.75 29 TYR B C 1
ATOM 1524 O O . TYR B 1 29 ? -5.828 -2.002 -5.992 1 98.75 29 TYR B O 1
ATOM 1532 N N . LEU B 1 30 ? -4.086 -2.047 -4.516 1 98.56 30 LEU B N 1
ATOM 1533 C CA . LEU B 1 30 ? -4.152 -0.618 -4.234 1 98.56 30 LEU B CA 1
ATOM 1534 C C . LEU B 1 30 ? -3.266 0.167 -5.195 1 98.56 30 LEU B C 1
ATOM 1536 O O . LEU B 1 30 ? -3.49 1.357 -5.426 1 98.56 30 LEU B O 1
ATOM 1540 N N . SER B 1 31 ? -2.279 -0.474 -5.691 1 98.06 31 SER B N 1
ATOM 1541 C CA . SER B 1 31 ? -1.388 0.045 -6.727 1 98.06 31 SER B CA 1
ATOM 1542 C C . SER B 1 31 ? -0.89 -1.071 -7.637 1 98.06 31 SER B C 1
ATOM 1544 O O . SER B 1 31 ? -0.44 -2.115 -7.16 1 98.06 31 SER B O 1
ATOM 1546 N N . THR B 1 32 ? -0.963 -0.817 -8.93 1 96.62 32 THR B N 1
ATOM 1547 C CA . THR B 1 32 ? -0.465 -1.786 -9.898 1 96.62 32 THR B CA 1
ATOM 1548 C C . THR B 1 32 ? 0.785 -1.26 -10.602 1 96.62 32 THR B C 1
ATOM 1550 O O . THR B 1 32 ? 1.199 -1.796 -11.625 1 96.62 32 THR B O 1
ATOM 1553 N N . SER B 1 33 ? 1.304 -0.191 -10.031 1 94.81 33 SER B N 1
ATOM 1554 C CA . SER B 1 33 ? 2.52 0.357 -10.625 1 94.81 33 SER B CA 1
ATOM 1555 C C . SER B 1 33 ? 3.625 -0.692 -10.688 1 94.81 33 SER B C 1
ATOM 1557 O O . SER B 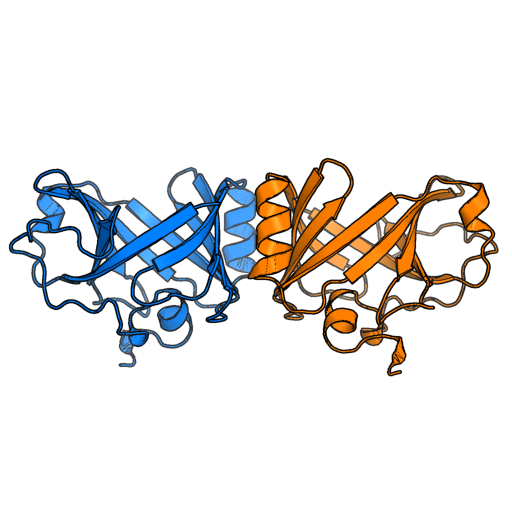1 33 ? 3.869 -1.406 -9.719 1 94.81 33 SER B O 1
ATOM 1559 N N . PHE B 1 34 ? 4.32 -0.713 -11.766 1 92.38 34 PHE B N 1
ATOM 1560 C CA . PHE B 1 34 ? 5.363 -1.704 -12.008 1 92.38 34 PHE B CA 1
ATOM 1561 C C . PHE B 1 34 ? 6.484 -1.565 -10.984 1 92.38 34 PHE B C 1
ATOM 1563 O O . PHE B 1 34 ? 7.082 -2.562 -10.57 1 92.38 34 PHE B O 1
ATOM 1570 N N . GLU B 1 35 ? 6.723 -0.421 -10.508 1 94.94 35 GLU B N 1
ATOM 1571 C CA . GLU B 1 35 ? 7.848 -0.142 -9.625 1 94.94 35 GLU B CA 1
ATOM 1572 C C . GLU B 1 35 ? 7.477 -0.408 -8.164 1 94.94 35 GLU B C 1
ATOM 1574 O O . GLU B 1 35 ? 8.359 -0.556 -7.312 1 94.94 35 GLU B O 1
ATOM 1579 N N . ARG B 1 36 ? 6.203 -0.452 -7.887 1 96.69 36 ARG B N 1
ATOM 1580 C CA . ARG B 1 36 ? 5.742 -0.542 -6.504 1 96.69 36 ARG B CA 1
ATOM 1581 C C . ARG B 1 36 ? 4.293 -1.008 -6.438 1 96.69 36 ARG B C 1
ATOM 1583 O O . ARG B 1 36 ? 3.381 -0.194 -6.273 1 96.69 36 ARG B O 1
ATOM 1590 N N . THR B 1 37 ? 4.07 -2.24 -6.527 1 97.81 37 THR B N 1
ATOM 1591 C CA . THR B 1 37 ? 2.738 -2.822 -6.414 1 97.81 37 THR B CA 1
ATOM 1592 C C . THR B 1 37 ? 2.318 -2.936 -4.953 1 97.81 37 THR B C 1
ATOM 1594 O O . THR B 1 37 ? 3.135 -3.27 -4.09 1 97.81 37 THR B O 1
ATOM 1597 N N . VAL B 1 38 ? 1.12 -2.629 -4.629 1 98.81 38 VAL B N 1
ATOM 1598 C CA . VAL B 1 38 ? 0.535 -2.838 -3.309 1 98.81 38 VAL B CA 1
ATOM 1599 C C . VAL B 1 38 ? -0.711 -3.711 -3.428 1 98.81 38 VAL B C 1
ATOM 1601 O O . VAL B 1 38 ? -1.685 -3.33 -4.082 1 98.81 38 VAL B O 1
ATOM 1604 N N . ARG B 1 39 ? -0.643 -4.84 -2.756 1 98.81 39 ARG B N 1
ATOM 1605 C CA . ARG B 1 39 ? -1.663 -5.871 -2.908 1 98.81 39 ARG B CA 1
ATOM 1606 C C . ARG B 1 39 ? -2.35 -6.164 -1.577 1 98.81 39 ARG B C 1
ATOM 1608 O O . ARG B 1 39 ? -1.695 -6.211 -0.533 1 98.81 39 ARG B O 1
ATOM 1615 N N . VAL B 1 40 ? -3.611 -6.297 -1.611 1 98.88 40 VAL B N 1
ATOM 1616 C CA . VAL B 1 40 ? -4.383 -6.832 -0.494 1 98.88 40 VAL B CA 1
ATOM 1617 C C . VAL B 1 40 ? -4.859 -8.242 -0.824 1 98.88 40 VAL B C 1
ATOM 1619 O O . VAL B 1 40 ? -5.328 -8.5 -1.937 1 98.88 40 VAL B O 1
ATOM 1622 N N . ARG B 1 41 ? -4.727 -9.141 0.118 1 98.81 41 ARG B N 1
ATOM 1623 C CA . ARG B 1 41 ? -5.141 -10.523 -0.086 1 98.81 41 ARG B CA 1
ATOM 1624 C C . ARG B 1 41 ? -5.965 -11.023 1.096 1 98.81 41 ARG B C 1
ATOM 1626 O O . ARG B 1 41 ? -5.691 -10.672 2.244 1 98.81 41 ARG B O 1
ATOM 1633 N N . ARG B 1 42 ? -6.922 -11.75 0.754 1 98.62 42 ARG B N 1
ATOM 1634 C CA . ARG B 1 42 ? -7.805 -12.391 1.723 1 98.62 42 ARG B CA 1
ATOM 1635 C C . ARG B 1 42 ? -7.961 -13.875 1.419 1 98.62 42 ARG B C 1
ATOM 1637 O O . ARG B 1 42 ? -8.359 -14.25 0.314 1 98.62 42 ARG B O 1
ATOM 1644 N N . TYR B 1 43 ? -7.602 -14.75 2.338 1 98.06 43 TYR B N 1
ATOM 1645 C CA . TYR B 1 43 ? -7.898 -16.172 2.236 1 98.06 43 TYR B CA 1
ATOM 1646 C C . TYR B 1 43 ? -8.055 -16.797 3.617 1 98.06 43 TYR B C 1
ATOM 1648 O O . TYR B 1 43 ? -7.355 -16.406 4.559 1 98.06 43 TYR B O 1
ATOM 1656 N N . ASP B 1 44 ? -8.992 -17.672 3.697 1 96.19 44 ASP B N 1
ATOM 1657 C CA . ASP B 1 44 ? -9.336 -18.281 4.977 1 96.19 44 ASP B CA 1
ATOM 1658 C C . ASP B 1 44 ? -9.586 -17.219 6.043 1 96.19 44 ASP B C 1
ATOM 1660 O O . ASP B 1 44 ? -10.469 -16.359 5.887 1 96.19 44 ASP B O 1
ATOM 1664 N N . ASP B 1 45 ? -8.906 -17.281 7.129 1 96.81 45 ASP B N 1
ATOM 1665 C CA . ASP B 1 45 ? -9.078 -16.312 8.203 1 96.81 45 ASP B CA 1
ATOM 1666 C C . ASP B 1 45 ? -7.867 -15.391 8.312 1 96.81 45 ASP B C 1
ATOM 1668 O O . ASP B 1 45 ? -7.43 -15.055 9.414 1 96.81 45 ASP B O 1
ATOM 1672 N N . LYS B 1 46 ? -7.441 -15.109 7.043 1 98.06 46 LYS B N 1
ATOM 1673 C CA . LYS B 1 46 ? -6.242 -14.273 7.047 1 98.06 46 LYS B CA 1
ATOM 1674 C C . LYS B 1 46 ? -6.359 -13.133 6.039 1 98.06 46 LYS B C 1
ATOM 1676 O O . LYS B 1 46 ? -6.902 -13.32 4.945 1 98.06 46 LYS B O 1
ATOM 1681 N N . GLY B 1 47 ? -5.898 -11.953 6.375 1 98.56 47 GLY B N 1
ATOM 1682 C CA . GLY B 1 47 ? -5.719 -10.805 5.504 1 98.56 47 GLY B CA 1
ATOM 1683 C C . GLY B 1 47 ? -4.277 -10.328 5.43 1 98.56 47 GLY B C 1
ATOM 1684 O O . GLY B 1 47 ? -3.553 -10.375 6.426 1 98.56 47 GLY B O 1
ATOM 1685 N N . PHE B 1 48 ? -3.91 -9.883 4.25 1 98.81 48 PHE B N 1
ATOM 1686 C CA . PHE B 1 48 ? -2.533 -9.438 4.078 1 98.81 48 PHE B CA 1
ATOM 1687 C C . PHE B 1 48 ? -2.475 -8.172 3.232 1 98.81 48 PHE B C 1
ATOM 1689 O O . PHE B 1 48 ? -3.301 -7.977 2.34 1 98.81 48 PHE B O 1
ATOM 1696 N N . ILE B 1 49 ? -1.508 -7.383 3.561 1 98.81 49 ILE B N 1
ATOM 1697 C CA . ILE B 1 49 ? -1.056 -6.344 2.643 1 98.81 49 ILE B CA 1
ATOM 1698 C C . ILE B 1 49 ? 0.391 -6.609 2.234 1 98.81 49 ILE B C 1
ATOM 1700 O O . ILE B 1 49 ? 1.23 -6.938 3.076 1 98.81 49 ILE B O 1
ATOM 1704 N N . THR B 1 50 ? 0.665 -6.5 0.958 1 98.75 50 THR B N 1
ATOM 1705 C CA . THR B 1 50 ? 1.979 -6.836 0.421 1 98.75 50 THR B CA 1
ATOM 1706 C C . THR B 1 50 ? 2.479 -5.734 -0.512 1 98.75 50 THR B C 1
ATOM 1708 O O . THR B 1 50 ? 1.72 -5.227 -1.339 1 98.75 50 THR B O 1
ATOM 1711 N N . ILE B 1 51 ? 3.656 -5.332 -0.288 1 98.75 51 ILE B N 1
ATOM 1712 C CA . ILE B 1 51 ? 4.336 -4.387 -1.171 1 98.75 51 ILE B CA 1
ATOM 1713 C C . ILE B 1 51 ? 5.43 -5.109 -1.952 1 98.75 51 ILE B C 1
ATOM 1715 O O . ILE B 1 51 ? 6.242 -5.832 -1.37 1 98.75 51 ILE B O 1
ATOM 1719 N N . LYS B 1 52 ? 5.367 -4.973 -3.273 1 97.69 52 LYS B N 1
ATOM 1720 C CA . LYS B 1 52 ? 6.383 -5.586 -4.125 1 97.69 52 LYS B CA 1
ATOM 1721 C C . LYS B 1 52 ? 7.066 -4.539 -5 1 97.69 52 LYS B C 1
ATOM 1723 O O . LYS B 1 52 ? 6.398 -3.717 -5.629 1 97.69 52 LYS B O 1
ATOM 1728 N N . GLY B 1 53 ? 8.336 -4.555 -5.02 1 97.12 53 GLY B N 1
ATOM 1729 C CA . GLY B 1 53 ? 9.102 -3.672 -5.895 1 97.12 53 GLY B CA 1
ATOM 1730 C C . GLY B 1 53 ? 9.227 -4.199 -7.312 1 97.12 53 GLY B C 1
ATOM 1731 O O . GLY B 1 53 ? 8.594 -5.199 -7.664 1 97.12 53 GLY B O 1
ATOM 1732 N N . LYS B 1 54 ? 9.938 -3.477 -8.102 1 94.81 54 LYS B N 1
ATOM 1733 C CA . LYS B 1 54 ? 10.172 -3.848 -9.5 1 94.81 54 LYS B CA 1
ATOM 1734 C C . LYS B 1 54 ? 10.906 -5.184 -9.594 1 94.81 54 LYS B C 1
ATOM 1736 O O . LYS B 1 54 ? 11.852 -5.434 -8.844 1 94.81 54 LYS B O 1
ATOM 1741 N N . THR B 1 55 ? 10.352 -5.961 -10.492 1 92.69 55 THR B N 1
ATOM 1742 C CA . THR B 1 55 ? 11.023 -7.234 -10.742 1 92.69 55 THR B CA 1
ATOM 1743 C C . THR B 1 55 ? 12.273 -7.031 -11.594 1 92.69 55 THR B C 1
ATOM 1745 O O . THR B 1 55 ? 12.211 -6.41 -12.656 1 92.69 55 THR B O 1
ATOM 1748 N N . ASN B 1 56 ? 13.328 -7.438 -11.156 1 91.88 56 ASN B N 1
ATOM 1749 C CA . ASN B 1 56 ? 14.57 -7.547 -11.914 1 91.88 56 ASN B CA 1
ATOM 1750 C C . ASN B 1 56 ? 14.938 -9.008 -12.188 1 91.88 56 ASN B C 1
ATOM 1752 O O . ASN B 1 56 ? 15.469 -9.688 -11.312 1 91.88 56 ASN B O 1
ATOM 1756 N N . ASN B 1 57 ? 14.68 -9.375 -13.438 1 90.38 57 ASN B N 1
ATOM 1757 C CA . ASN B 1 57 ? 14.766 -10.789 -13.797 1 90.38 57 ASN B CA 1
ATOM 1758 C C . ASN B 1 57 ? 13.758 -11.625 -13.023 1 90.38 57 ASN B C 1
ATOM 1760 O O . ASN B 1 57 ? 12.57 -11.641 -13.359 1 90.38 57 ASN B O 1
ATOM 1764 N N . CYS B 1 58 ? 14.188 -12.195 -11.984 1 92.19 58 CYS B N 1
ATOM 1765 C CA . CYS B 1 58 ? 13.242 -13 -11.219 1 92.19 58 CYS B CA 1
ATOM 1766 C C . CYS B 1 58 ? 13.305 -12.656 -9.734 1 92.19 58 CYS B C 1
ATOM 1768 O O . CYS B 1 58 ? 12.867 -13.438 -8.891 1 92.19 58 CYS B O 1
ATOM 1770 N N . SER B 1 59 ? 13.875 -11.469 -9.445 1 93.75 59 SER B N 1
ATOM 1771 C CA . SER B 1 59 ? 14.062 -11.008 -8.07 1 93.75 59 SER B CA 1
ATOM 1772 C C . SER B 1 59 ? 13.414 -9.641 -7.855 1 93.75 59 SER B C 1
ATOM 1774 O O . SER B 1 59 ? 13.406 -8.805 -8.758 1 93.75 59 SER B O 1
ATOM 1776 N N . ARG B 1 60 ? 12.891 -9.469 -6.621 1 95.56 60 ARG B N 1
ATOM 1777 C CA . ARG B 1 60 ? 12.359 -8.156 -6.281 1 95.56 60 ARG B CA 1
ATOM 1778 C C . ARG B 1 60 ? 12.258 -7.98 -4.77 1 95.56 60 ARG B C 1
ATOM 1780 O O . ARG B 1 60 ? 12.273 -8.961 -4.023 1 95.56 60 ARG B O 1
ATOM 1787 N N . LEU B 1 61 ? 12.234 -6.719 -4.254 1 96.69 61 LEU B N 1
ATOM 1788 C CA . LEU B 1 61 ? 11.898 -6.414 -2.867 1 96.69 61 LEU B CA 1
ATOM 1789 C C . LEU B 1 61 ? 10.453 -6.77 -2.566 1 96.69 61 LEU B C 1
ATOM 1791 O O . LEU B 1 61 ? 9.562 -6.531 -3.389 1 96.69 61 LEU B O 1
ATOM 1795 N N . GLU B 1 62 ? 10.234 -7.281 -1.423 1 97.94 62 GLU B N 1
ATOM 1796 C CA . GLU B 1 62 ? 8.883 -7.648 -1.019 1 97.94 62 GLU B CA 1
ATOM 1797 C C . GLU B 1 62 ? 8.688 -7.473 0.485 1 97.94 62 GLU B C 1
ATOM 1799 O O . GLU B 1 62 ? 9.578 -7.809 1.273 1 97.94 62 GLU B O 1
ATOM 1804 N N . TYR B 1 63 ? 7.57 -6.922 0.893 1 98.56 63 TYR B N 1
ATOM 1805 C CA . TYR B 1 63 ? 7.109 -6.766 2.268 1 98.56 63 TYR B CA 1
ATOM 1806 C C . TYR B 1 63 ? 5.691 -7.297 2.43 1 98.56 63 TYR B C 1
ATOM 1808 O O . TYR B 1 63 ? 4.832 -7.062 1.573 1 98.56 63 TYR B O 1
ATOM 1816 N N . GLU B 1 64 ? 5.461 -8.023 3.486 1 98.31 64 GLU B N 1
ATOM 1817 C CA . GLU B 1 64 ? 4.121 -8.555 3.736 1 98.31 64 GLU B CA 1
ATOM 1818 C C . GLU B 1 64 ? 3.746 -8.43 5.211 1 98.31 64 GLU B C 1
ATOM 1820 O O . GLU B 1 64 ? 4.559 -8.734 6.09 1 98.31 64 GLU B O 1
ATOM 1825 N N . TYR B 1 65 ? 2.57 -7.984 5.465 1 98.62 65 TYR B N 1
ATOM 1826 C CA . TYR B 1 65 ? 2.066 -7.805 6.824 1 98.62 65 TYR B CA 1
ATOM 1827 C C . TYR B 1 65 ? 0.652 -8.359 6.957 1 98.62 65 TYR B C 1
ATOM 1829 O O . TYR B 1 65 ? -0.163 -8.227 6.043 1 98.62 65 TYR B O 1
ATOM 1837 N N . CYS B 1 66 ? 0.378 -8.922 8.07 1 98.38 66 CYS B N 1
ATOM 1838 C CA . CYS B 1 66 ? -0.992 -9.32 8.375 1 98.38 66 CYS B CA 1
ATOM 1839 C C . CYS B 1 66 ? -1.857 -8.109 8.688 1 98.38 66 CYS B C 1
ATOM 1841 O O . CYS B 1 66 ? -1.397 -7.16 9.328 1 98.38 66 CYS B O 1
ATOM 1843 N N . ILE B 1 67 ? -3.055 -8.164 8.203 1 98.56 67 ILE B N 1
ATOM 1844 C CA . ILE B 1 67 ? -4.039 -7.148 8.547 1 98.56 67 ILE B CA 1
ATOM 1845 C C . ILE B 1 67 ? -5.352 -7.812 8.953 1 98.56 67 ILE B C 1
ATOM 1847 O O . ILE B 1 67 ? -5.582 -8.984 8.641 1 98.56 67 ILE B O 1
ATOM 1851 N N . PRO B 1 68 ? -6.195 -7.094 9.703 1 98.31 68 PRO B N 1
ATOM 1852 C CA . PRO B 1 68 ? -7.496 -7.672 10.039 1 98.31 68 PRO B CA 1
ATOM 1853 C C . PRO B 1 68 ? -8.305 -8.062 8.812 1 98.31 68 PRO B C 1
ATOM 1855 O O . PRO B 1 68 ? -8.32 -7.332 7.816 1 98.31 68 PRO B O 1
ATOM 1858 N N . ILE B 1 69 ? -8.992 -9.188 8.922 1 98.06 69 ILE B N 1
ATOM 1859 C CA . ILE B 1 69 ? -9.727 -9.719 7.777 1 98.06 69 ILE B CA 1
ATOM 1860 C C . ILE B 1 69 ? -10.828 -8.742 7.367 1 98.06 69 ILE B C 1
ATOM 1862 O O . ILE B 1 69 ? -11.133 -8.602 6.18 1 98.06 69 ILE B O 1
ATOM 1866 N N . GLU B 1 70 ? -11.43 -8.086 8.336 1 98 70 GLU B N 1
ATOM 1867 C CA . GLU B 1 70 ? -12.477 -7.109 8.023 1 98 70 GLU B CA 1
ATOM 1868 C C . GLU B 1 70 ? -11.914 -5.953 7.199 1 98 70 GLU B C 1
ATOM 1870 O O . GLU B 1 70 ? -12.586 -5.449 6.293 1 98 70 GLU B O 1
ATOM 1875 N N . ASP B 1 71 ? -10.711 -5.562 7.566 1 98.5 71 ASP B N 1
ATOM 1876 C CA . ASP B 1 71 ? -10.055 -4.5 6.809 1 98.5 71 ASP B CA 1
ATOM 1877 C C . ASP B 1 71 ? -9.727 -4.957 5.387 1 98.5 71 ASP B C 1
ATOM 1879 O O . ASP B 1 71 ? -9.953 -4.219 4.426 1 98.5 71 ASP B O 1
ATOM 1883 N N . ALA B 1 72 ? -9.188 -6.133 5.27 1 98.62 72 ALA B N 1
ATOM 1884 C CA . ALA B 1 72 ? -8.883 -6.68 3.949 1 98.62 72 ALA B CA 1
ATOM 1885 C C . ALA B 1 72 ? -10.133 -6.73 3.076 1 98.62 72 ALA B C 1
ATOM 1887 O O . ALA B 1 72 ? -10.117 -6.273 1.93 1 98.62 72 ALA B O 1
ATOM 1888 N N . ASP B 1 73 ? -11.188 -7.238 3.637 1 98.31 73 ASP B N 1
ATOM 1889 C CA . ASP B 1 73 ? -12.445 -7.32 2.906 1 98.31 73 ASP B CA 1
ATOM 1890 C C . ASP B 1 73 ? -12.922 -5.938 2.471 1 98.31 73 ASP B C 1
ATOM 1892 O O . ASP B 1 73 ? -13.328 -5.746 1.32 1 98.31 73 ASP B O 1
ATOM 1896 N N . ASN B 1 74 ? -12.867 -5.023 3.375 1 98.12 74 ASN B N 1
ATOM 1897 C CA . ASN B 1 74 ? -13.328 -3.668 3.082 1 98.12 74 ASN B CA 1
ATOM 1898 C C . ASN B 1 74 ? -12.484 -3.02 1.984 1 98.12 74 ASN B C 1
ATOM 1900 O O . ASN B 1 74 ? -13.031 -2.389 1.074 1 98.12 74 ASN B O 1
ATOM 1904 N N . MET B 1 75 ? -11.188 -3.166 2.043 1 98.44 75 MET B N 1
ATOM 1905 C CA . MET B 1 75 ? -10.32 -2.57 1.033 1 98.44 75 MET B CA 1
ATOM 1906 C C . MET B 1 75 ? -10.539 -3.225 -0.327 1 98.44 75 MET B C 1
ATOM 1908 O O . MET B 1 75 ? -10.539 -2.545 -1.354 1 98.44 75 MET B O 1
ATOM 1912 N N . LEU B 1 76 ? -10.711 -4.543 -0.286 1 98.31 76 LEU B N 1
ATOM 1913 C CA . LEU B 1 76 ? -10.953 -5.254 -1.537 1 98.31 76 LEU B CA 1
ATOM 1914 C C . LEU B 1 76 ? -12.211 -4.738 -2.225 1 98.31 76 LEU B C 1
ATOM 1916 O O . LEU B 1 76 ? -12.25 -4.617 -3.451 1 98.31 76 LEU B O 1
ATOM 1920 N N . TYR B 1 77 ? -13.148 -4.371 -1.449 1 96.81 77 TYR B N 1
ATOM 1921 C CA . TYR B 1 77 ? -14.453 -4.004 -1.999 1 96.81 77 TYR B CA 1
ATOM 1922 C C . TYR B 1 77 ? -14.508 -2.516 -2.326 1 96.81 77 TYR B C 1
ATOM 1924 O O . TYR B 1 77 ? -15.07 -2.117 -3.348 1 96.81 77 TYR B O 1
ATOM 1932 N N . ASN B 1 78 ? -13.828 -1.7 -1.539 1 96.56 78 ASN B N 1
ATOM 1933 C CA . ASN B 1 78 ? -14.109 -0.27 -1.62 1 96.56 78 ASN B CA 1
ATOM 1934 C C . ASN B 1 78 ? -12.922 0.5 -2.197 1 96.56 78 ASN B C 1
ATOM 1936 O O . ASN B 1 78 ? -13.078 1.635 -2.65 1 96.56 78 ASN B O 1
ATOM 1940 N N . LEU B 1 79 ? -11.773 -0.1 -2.215 1 97.88 79 LEU B N 1
ATOM 1941 C CA . LEU B 1 79 ? -10.609 0.721 -2.531 1 97.88 79 LEU B CA 1
ATOM 1942 C C . LEU B 1 79 ? -9.828 0.126 -3.697 1 97.88 79 LEU B C 1
ATOM 1944 O O . LEU B 1 79 ? -9.375 0.855 -4.582 1 97.88 79 LEU B O 1
ATOM 1948 N N . CYS B 1 80 ? -9.672 -1.152 -3.719 1 98.38 80 CYS B N 1
ATOM 1949 C CA . CYS B 1 80 ? -8.805 -1.785 -4.703 1 98.38 80 CYS B CA 1
ATOM 1950 C C . CYS B 1 80 ? -9.344 -1.587 -6.113 1 98.38 80 CYS B C 1
ATOM 1952 O O . CYS B 1 80 ? -10.555 -1.496 -6.312 1 98.38 80 CYS B O 1
ATOM 1954 N N . VAL B 1 81 ? -8.445 -1.543 -7.031 1 97.12 81 VAL B N 1
ATOM 1955 C CA . VAL B 1 81 ? -8.797 -1.509 -8.445 1 97.12 81 VAL B CA 1
ATOM 1956 C C . VAL B 1 81 ? -9.688 -2.701 -8.789 1 97.12 81 VAL B C 1
ATOM 1958 O O . VAL B 1 81 ? -9.43 -3.822 -8.344 1 97.12 81 VAL B O 1
ATOM 1961 N N . GLN B 1 82 ? -10.703 -2.453 -9.609 1 95.25 82 GLN B N 1
ATOM 1962 C CA . GLN B 1 82 ? -11.617 -3.52 -10.008 1 95.25 82 GLN B CA 1
ATOM 1963 C C . GLN B 1 82 ? -11.359 -3.951 -11.445 1 95.25 82 GLN B C 1
ATOM 1965 O O . GLN B 1 82 ? -10.922 -3.148 -12.273 1 95.25 82 GLN B O 1
ATOM 1970 N N . PRO B 1 83 ? -11.688 -5.164 -11.703 1 96.25 83 PRO B N 1
ATOM 1971 C CA . PRO B 1 83 ? -12.164 -6.23 -10.82 1 96.25 83 PRO B CA 1
ATOM 1972 C C . PRO B 1 83 ? -11.047 -6.844 -9.977 1 96.25 83 PRO B C 1
ATOM 1974 O O . PRO B 1 83 ? -9.883 -6.82 -10.375 1 96.25 83 PRO B O 1
ATOM 1977 N N . ILE B 1 84 ? -11.352 -7.379 -8.82 1 97.88 84 ILE B N 1
ATOM 1978 C CA . ILE B 1 84 ? -10.367 -8.109 -8.031 1 97.88 84 ILE B CA 1
ATOM 1979 C C . ILE B 1 84 ? -10.102 -9.477 -8.664 1 97.88 84 ILE B C 1
ATOM 1981 O O . ILE B 1 84 ? -10.859 -9.914 -9.539 1 97.88 84 ILE B O 1
ATOM 1985 N N . ILE B 1 85 ? -9.102 -10.102 -8.266 1 98.19 85 ILE B N 1
ATOM 1986 C CA . ILE B 1 85 ? -8.734 -11.422 -8.758 1 98.19 85 ILE B CA 1
ATOM 1987 C C . ILE B 1 85 ? -9.164 -12.484 -7.754 1 98.19 85 ILE B C 1
ATOM 1989 O O . ILE B 1 85 ? -8.836 -12.406 -6.57 1 98.19 85 ILE B O 1
ATOM 1993 N N . GLU B 1 86 ? -9.922 -13.336 -8.227 1 98.31 86 GLU B N 1
ATOM 1994 C CA . GLU B 1 86 ? -10.234 -14.547 -7.473 1 98.31 86 GLU B CA 1
ATOM 1995 C C . GLU B 1 86 ? -9.562 -15.773 -8.086 1 98.31 86 GLU B C 1
ATOM 1997 O O . GLU B 1 86 ? -9.492 -15.898 -9.312 1 98.31 86 GLU B O 1
ATOM 2002 N N . LYS B 1 87 ? -9.055 -16.594 -7.223 1 98.69 87 LYS B N 1
ATOM 2003 C CA . LYS B 1 87 ? -8.391 -17.797 -7.727 1 98.69 87 LYS B CA 1
ATOM 2004 C C . LYS B 1 87 ? -8.383 -18.906 -6.676 1 98.69 87 LYS B C 1
ATOM 2006 O O . LYS B 1 87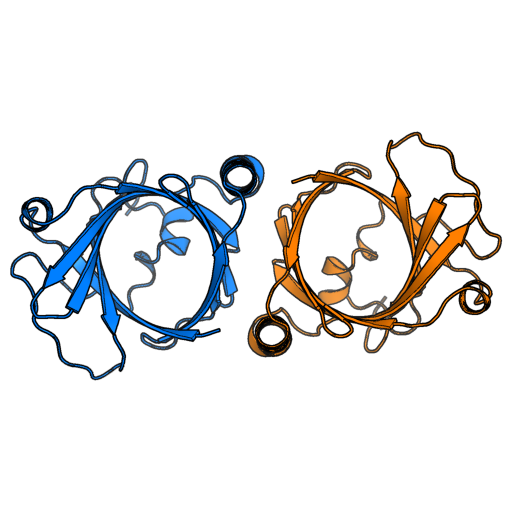 ? -8.562 -18.641 -5.484 1 98.69 87 LYS B O 1
ATOM 2011 N N . ILE B 1 88 ? -8.281 -20.094 -7.141 1 98.38 88 ILE B N 1
ATOM 2012 C CA . ILE B 1 88 ? -8.062 -21.25 -6.277 1 98.38 88 ILE B CA 1
ATOM 2013 C C . ILE B 1 88 ? -6.574 -21.609 -6.254 1 98.38 88 ILE B C 1
ATOM 2015 O O . ILE B 1 88 ? -5.965 -21.828 -7.305 1 98.38 88 ILE B O 1
ATOM 2019 N N . ARG B 1 89 ? -6.031 -21.609 -5.098 1 98.31 89 ARG B N 1
ATOM 2020 C CA . ARG B 1 89 ? -4.605 -21.906 -4.973 1 98.31 89 ARG B CA 1
ATOM 2021 C C . ARG B 1 89 ? -4.383 -23.281 -4.359 1 98.31 89 ARG B C 1
ATOM 2023 O O . ARG B 1 89 ? -5.055 -23.656 -3.396 1 98.31 89 ARG B O 1
ATOM 2030 N N . TYR B 1 90 ? -3.451 -24 -4.934 1 97.56 90 TYR B N 1
ATOM 2031 C CA . TYR B 1 90 ? -2.973 -25.281 -4.445 1 97.56 90 TYR B CA 1
ATOM 2032 C C . TYR B 1 90 ? -1.526 -25.188 -3.975 1 97.56 90 TYR B C 1
ATOM 2034 O O . TYR B 1 90 ? -0.667 -24.672 -4.691 1 97.56 90 TYR B O 1
ATOM 2042 N N . PHE B 1 91 ? -1.303 -25.641 -2.793 1 96.31 91 PHE B N 1
ATOM 2043 C CA . PHE B 1 91 ? 0.049 -25.719 -2.252 1 96.31 91 PHE B CA 1
ATOM 2044 C C . PHE B 1 91 ? 0.601 -27.141 -2.381 1 96.31 91 PHE B C 1
ATOM 2046 O O . PHE B 1 91 ? -0.015 -28.094 -1.907 1 96.31 91 PHE B O 1
ATOM 2053 N N . LEU B 1 92 ? 1.789 -27.219 -3.012 1 94.38 92 LEU B N 1
ATOM 2054 C CA . LEU B 1 92 ? 2.348 -28.562 -3.191 1 94.38 92 LEU B CA 1
ATOM 2055 C C . LEU B 1 92 ? 3.855 -28.547 -2.969 1 94.38 92 LEU B C 1
ATOM 2057 O O . LEU B 1 92 ? 4.492 -27.5 -3.029 1 94.38 92 LEU B O 1
ATOM 2061 N N . VAL B 1 93 ? 4.32 -29.719 -2.637 1 94.88 93 VAL B N 1
ATOM 2062 C CA . VAL B 1 93 ? 5.758 -29.938 -2.547 1 94.88 93 VAL B CA 1
ATOM 2063 C C . VAL B 1 93 ? 6.188 -30.984 -3.578 1 94.88 93 VAL B C 1
ATOM 2065 O O . VAL B 1 93 ? 5.566 -32.031 -3.695 1 94.88 93 VAL B O 1
ATOM 2068 N N . TYR B 1 94 ? 7.141 -30.672 -4.371 1 94.75 94 TYR B N 1
ATOM 2069 C CA . TYR B 1 94 ? 7.711 -31.594 -5.355 1 94.75 94 TYR B CA 1
ATOM 2070 C C . TYR B 1 94 ? 9.234 -31.594 -5.273 1 94.75 94 TYR B C 1
ATOM 2072 O O . TYR B 1 94 ? 9.875 -30.562 -5.465 1 94.75 94 TYR B O 1
ATOM 2080 N N . LYS B 1 95 ? 9.789 -32.719 -4.879 1 95.44 95 LYS B N 1
ATOM 2081 C CA . LYS B 1 95 ? 11.234 -32.906 -4.773 1 95.44 95 LYS B CA 1
ATOM 2082 C C . LYS B 1 95 ? 11.875 -31.859 -3.875 1 95.44 95 LYS B C 1
ATOM 2084 O O . LYS B 1 95 ? 12.898 -31.281 -4.23 1 95.44 95 LYS B O 1
ATOM 2089 N N . GLY B 1 96 ? 11.211 -31.5 -2.82 1 94 96 GLY B N 1
ATOM 2090 C CA . GLY B 1 96 ? 11.773 -30.641 -1.785 1 94 96 GLY B CA 1
ATOM 2091 C C . GLY B 1 96 ? 11.5 -29.172 -2.01 1 94 96 GLY B C 1
ATOM 2092 O O . GLY B 1 96 ? 11.883 -28.328 -1.195 1 94 96 GLY B O 1
ATOM 2093 N N . TYR B 1 97 ? 10.82 -28.891 -3.135 1 95.5 97 TYR B N 1
ATOM 2094 C CA . TYR B 1 97 ? 10.516 -27.5 -3.428 1 95.5 97 TYR B CA 1
ATOM 2095 C C . TYR B 1 97 ? 9.031 -27.219 -3.275 1 95.5 97 TYR B C 1
ATOM 2097 O O . TYR B 1 97 ? 8.195 -28.047 -3.654 1 95.5 97 TYR B O 1
ATOM 2105 N N . GLU B 1 98 ? 8.75 -26.078 -2.713 1 94.81 98 GLU B N 1
ATOM 2106 C CA . GLU B 1 98 ? 7.355 -25.656 -2.596 1 94.81 98 GLU B CA 1
ATOM 2107 C C . GLU B 1 98 ? 6.863 -25.016 -3.889 1 94.81 98 GLU B C 1
ATOM 2109 O O . GLU B 1 98 ? 7.516 -24.109 -4.43 1 94.81 98 GLU B O 1
ATOM 2114 N N . TRP B 1 99 ? 5.75 -25.516 -4.312 1 96.38 99 TRP B N 1
ATOM 2115 C CA . TRP B 1 99 ? 5.074 -24.969 -5.492 1 96.38 99 TRP B CA 1
ATOM 2116 C C . TRP B 1 99 ? 3.688 -24.453 -5.133 1 96.38 99 TRP B C 1
ATOM 2118 O O . TRP B 1 99 ? 3.033 -24.984 -4.23 1 96.38 99 TRP B O 1
ATOM 2128 N N . ILE B 1 100 ? 3.322 -23.484 -5.859 1 97.38 100 ILE B N 1
ATOM 2129 C CA . ILE B 1 100 ? 1.957 -22.984 -5.789 1 97.38 100 ILE B CA 1
ATOM 2130 C C . ILE B 1 100 ? 1.327 -23 -7.18 1 97.38 100 ILE B C 1
ATOM 2132 O O . ILE B 1 100 ? 1.959 -22.609 -8.164 1 97.38 100 ILE B O 1
ATOM 2136 N N . VAL B 1 101 ? 0.186 -23.516 -7.207 1 98 101 VAL B N 1
ATOM 2137 C CA . VAL B 1 101 ? -0.568 -23.469 -8.453 1 98 101 VAL B CA 1
ATOM 2138 C C . VAL B 1 101 ? -1.835 -22.641 -8.266 1 98 101 VAL B C 1
ATOM 2140 O O . VAL B 1 101 ? -2.627 -22.906 -7.355 1 98 101 VAL B O 1
ATOM 2143 N N . ASP B 1 102 ? -1.983 -21.703 -9.102 1 98.56 102 ASP B N 1
ATOM 2144 C CA . ASP B 1 102 ? -3.146 -20.812 -9.062 1 98.56 102 ASP B CA 1
ATOM 2145 C C . ASP B 1 102 ? -4.059 -21.062 -10.266 1 98.56 102 ASP B C 1
ATOM 2147 O O . ASP B 1 102 ? -3.633 -20.922 -11.414 1 98.56 102 ASP B O 1
ATOM 2151 N N . GLU B 1 103 ? -5.266 -21.438 -9.992 1 98.38 103 GLU B N 1
ATOM 2152 C CA . GLU B 1 103 ? -6.328 -21.484 -10.992 1 98.38 103 GLU B CA 1
ATOM 2153 C C . GLU B 1 103 ? -7.219 -20.234 -10.906 1 98.38 103 GLU B C 1
ATOM 2155 O O . GLU B 1 103 ? -7.992 -20.094 -9.961 1 98.38 103 GLU B O 1
ATOM 2160 N N . PHE B 1 104 ? -7.148 -19.469 -11.914 1 98.62 104 PHE B N 1
ATOM 2161 C CA . PHE B 1 104 ? -7.852 -18.188 -11.859 1 98.62 104 PHE B CA 1
ATOM 2162 C C . PHE B 1 104 ? -9.328 -18.375 -12.172 1 98.62 104 PHE B C 1
ATOM 2164 O O . PHE B 1 104 ? -9.711 -19.312 -12.867 1 98.62 104 PHE B O 1
ATOM 2171 N N . LEU B 1 105 ? -10.141 -17.484 -11.633 1 98.5 105 LEU B N 1
ATOM 2172 C CA . LEU B 1 105 ? -11.586 -17.5 -11.797 1 98.5 105 LEU B CA 1
ATOM 2173 C C . LEU B 1 105 ? -12.086 -16.234 -12.477 1 98.5 105 LEU B C 1
ATOM 2175 O O . LEU B 1 105 ? -11.289 -15.336 -12.781 1 98.5 105 LEU B O 1
ATOM 2179 N N . GLY B 1 106 ? -13.359 -16.219 -12.82 1 97.44 106 GLY B N 1
ATOM 2180 C CA . GLY B 1 106 ? -13.984 -15.023 -13.352 1 97.44 106 GLY B CA 1
ATOM 2181 C C . GLY B 1 106 ? -13.445 -14.625 -14.711 1 97.44 106 GLY B C 1
ATOM 2182 O O . GLY B 1 106 ? -13.414 -15.438 -15.633 1 97.44 106 GLY B O 1
ATOM 2183 N N . VAL B 1 107 ? -12.984 -13.391 -14.797 1 97.5 107 VAL B N 1
ATOM 2184 C CA . VAL B 1 107 ? -12.578 -12.82 -16.078 1 97.5 107 VAL B CA 1
ATOM 2185 C C . VAL B 1 107 ? -11.234 -13.398 -16.5 1 97.5 107 VAL B C 1
ATOM 2187 O O . VAL B 1 107 ? -10.805 -13.227 -17.641 1 97.5 107 VAL B O 1
ATOM 2190 N N . ASN B 1 108 ? -10.609 -14.117 -15.602 1 98.31 108 ASN B N 1
ATOM 2191 C CA . ASN B 1 108 ? -9.344 -14.758 -15.93 1 98.31 108 ASN B CA 1
ATOM 2192 C C . ASN B 1 108 ? -9.484 -16.281 -15.992 1 98.31 108 ASN B C 1
ATOM 2194 O O . ASN B 1 108 ? -8.484 -17 -16.016 1 98.31 108 ASN B O 1
ATOM 2198 N N . GLU B 1 109 ? -10.664 -16.703 -15.938 1 98.06 109 GLU B N 1
ATOM 2199 C CA . GLU B 1 109 ? -10.922 -18.141 -15.977 1 98.06 109 GLU B CA 1
ATOM 2200 C C . GLU B 1 109 ? -10.227 -18.797 -17.156 1 98.06 109 GLU B C 1
ATOM 2202 O O . GLU B 1 109 ? -10.219 -18.25 -18.266 1 98.06 109 GLU B O 1
ATOM 2207 N N . GLY B 1 110 ? -9.719 -20 -16.906 1 97.38 110 GLY B N 1
ATOM 2208 C CA . GLY B 1 110 ? -8.984 -20.734 -17.922 1 97.38 110 GLY B CA 1
ATOM 2209 C C . GLY B 1 110 ? -7.48 -20.656 -17.75 1 97.38 110 GLY B C 1
ATOM 2210 O O . GLY B 1 110 ? -6.746 -21.5 -18.25 1 97.38 110 GLY B O 1
ATOM 2211 N N . LEU B 1 111 ? -7.043 -19.641 -17.078 1 98.44 111 LEU B N 1
ATOM 2212 C CA . LEU B 1 111 ? -5.617 -19.484 -16.828 1 98.44 111 LEU B CA 1
ATOM 2213 C C . LEU B 1 111 ? -5.199 -20.281 -15.594 1 98.44 111 LEU B C 1
ATOM 2215 O O . LEU B 1 111 ? -5.836 -20.188 -14.539 1 98.44 111 LEU B O 1
ATOM 2219 N N . VAL B 1 112 ? -4.203 -21.047 -15.719 1 98.62 112 VAL B N 1
ATOM 2220 C CA . VAL B 1 112 ? -3.57 -21.766 -14.617 1 98.62 112 VAL B CA 1
ATOM 2221 C C . VAL B 1 112 ? -2.061 -21.531 -14.648 1 98.62 112 VAL B C 1
ATOM 2223 O O . VAL B 1 112 ? -1.416 -21.75 -15.672 1 98.62 112 VAL B O 1
ATOM 2226 N N . VAL B 1 113 ? -1.531 -21.047 -13.523 1 98.62 113 VAL B N 1
ATOM 2227 C CA . VAL B 1 113 ? -0.1 -20.766 -13.453 1 98.62 113 VAL B CA 1
ATOM 2228 C C . VAL B 1 113 ? 0.5 -21.453 -12.227 1 98.62 113 VAL B C 1
ATOM 2230 O O . VAL B 1 113 ? -0.185 -21.641 -11.219 1 98.62 113 VAL B O 1
ATOM 2233 N N . ALA B 1 114 ? 1.711 -21.781 -12.336 1 98.31 114 ALA B N 1
ATOM 2234 C CA . ALA B 1 114 ? 2.484 -22.344 -11.227 1 98.31 114 ALA B CA 1
ATOM 2235 C C . ALA B 1 114 ? 3.674 -21.438 -10.883 1 98.31 114 ALA B C 1
ATOM 2237 O O . ALA B 1 114 ? 4.301 -20.875 -11.781 1 98.31 114 ALA B O 1
ATOM 2238 N N . GLU B 1 115 ? 3.934 -21.375 -9.625 1 98.06 115 GLU B N 1
ATOM 2239 C CA . GLU B 1 115 ? 5.074 -20.578 -9.164 1 98.06 115 GLU B CA 1
ATOM 2240 C C . GLU B 1 115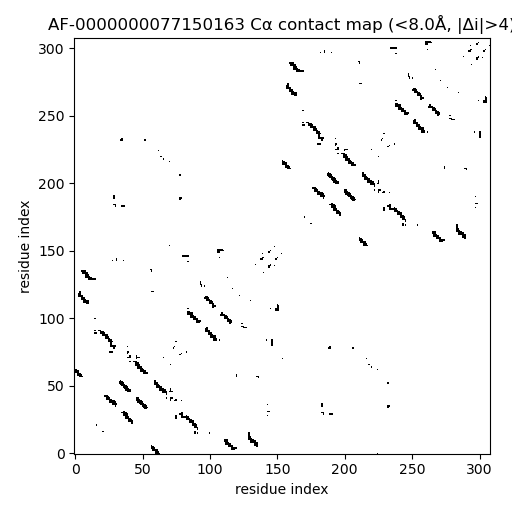 ? 5.938 -21.375 -8.188 1 98.06 115 GLU B C 1
ATOM 2242 O O . GLU B 1 115 ? 5.43 -22.188 -7.43 1 98.06 115 GLU B O 1
ATOM 2247 N N . ILE B 1 116 ? 7.203 -21.125 -8.25 1 97.5 116 ILE B N 1
ATOM 2248 C CA . ILE B 1 116 ? 8.18 -21.656 -7.309 1 97.5 116 ILE B CA 1
ATOM 2249 C C . ILE B 1 116 ? 9.039 -20.516 -6.754 1 97.5 116 ILE B C 1
ATOM 2251 O O . ILE B 1 116 ? 9.43 -19.609 -7.492 1 97.5 116 ILE B O 1
ATOM 2255 N N . GLU B 1 117 ? 9.172 -20.5 -5.461 1 95.06 117 GLU B N 1
ATOM 2256 C CA . GLU B 1 117 ? 10.086 -19.562 -4.828 1 95.06 117 GLU B CA 1
ATOM 2257 C C . GLU B 1 117 ? 11.453 -20.188 -4.594 1 95.06 117 GLU B C 1
ATOM 2259 O O . GLU B 1 117 ? 11.547 -21.297 -4.047 1 95.06 117 GLU B O 1
ATOM 2264 N N . LEU B 1 118 ? 12.484 -19.5 -5.008 1 95.94 118 LEU B N 1
ATOM 2265 C CA . LEU B 1 118 ? 13.836 -20.016 -4.949 1 95.94 118 LEU B CA 1
ATOM 2266 C C . LEU B 1 118 ? 14.719 -19.172 -4.039 1 95.94 118 LEU B C 1
ATOM 2268 O O . LEU B 1 118 ? 14.352 -18.031 -3.705 1 95.94 118 LEU B O 1
ATOM 2272 N N . LYS B 1 119 ? 15.836 -19.719 -3.654 1 92.88 119 LYS B N 1
ATOM 2273 C CA . LYS B 1 119 ? 16.781 -19 -2.816 1 92.88 119 LYS B CA 1
ATOM 2274 C C . LYS B 1 119 ? 17.812 -18.25 -3.666 1 92.88 119 LYS B C 1
ATOM 2276 O O . LYS B 1 119 ? 18.438 -17.297 -3.201 1 92.88 119 LYS B O 1
ATOM 2281 N N . ASP B 1 120 ? 17.906 -18.781 -4.887 1 92.88 120 ASP B N 1
ATOM 2282 C CA . ASP B 1 120 ? 18.875 -18.234 -5.832 1 92.88 120 ASP B CA 1
ATOM 2283 C C . ASP B 1 120 ? 18.359 -18.312 -7.262 1 92.88 120 ASP B C 1
ATOM 2285 O O . ASP B 1 120 ? 17.688 -19.281 -7.633 1 92.88 120 ASP B O 1
ATOM 2289 N N . GLU B 1 121 ? 18.75 -17.312 -8.008 1 92 121 GLU B N 1
ATOM 2290 C CA . GLU B 1 121 ? 18.25 -17.266 -9.383 1 92 121 GLU B CA 1
ATOM 2291 C C . GLU B 1 121 ? 18.719 -18.469 -10.195 1 92 121 GLU B C 1
ATOM 2293 O O . GLU B 1 121 ? 18.062 -18.875 -11.141 1 92 121 GLU B O 1
ATOM 2298 N N . LYS B 1 122 ? 19.859 -19.078 -9.797 1 93.06 122 LYS B N 1
ATOM 2299 C CA . LYS B 1 122 ? 20.469 -20.156 -10.586 1 93.06 122 LYS B CA 1
ATOM 2300 C C . LYS B 1 122 ? 20.172 -21.516 -9.969 1 93.06 122 LYS B C 1
ATOM 2302 O O . LYS B 1 122 ? 20.734 -22.531 -10.391 1 93.06 122 LYS B O 1
ATOM 2307 N N . GLU B 1 123 ? 19.328 -21.469 -9.039 1 93.62 123 GLU B N 1
ATOM 2308 C CA . GLU B 1 123 ? 19 -22.719 -8.359 1 93.62 123 GLU B CA 1
ATOM 2309 C C . GLU B 1 123 ? 18.312 -23.703 -9.297 1 93.62 123 GLU B C 1
ATOM 2311 O O . GLU B 1 123 ? 17.406 -23.312 -10.039 1 93.62 123 GLU B O 1
ATOM 2316 N N . CYS B 1 124 ? 18.781 -24.922 -9.258 1 94.25 124 CYS B N 1
ATOM 2317 C CA . CYS B 1 124 ? 18.141 -25.969 -10.023 1 94.25 124 CYS B CA 1
ATOM 2318 C C . CYS B 1 124 ? 17.016 -26.625 -9.227 1 94.25 124 CYS B C 1
ATOM 2320 O O . CYS B 1 124 ? 17.109 -26.75 -8 1 94.25 124 CYS B O 1
ATOM 2322 N N . PHE B 1 125 ? 16.047 -27.016 -9.906 1 95.88 125 PHE B N 1
ATOM 2323 C CA . PHE B 1 125 ? 14.914 -27.688 -9.266 1 95.88 125 PHE B CA 1
ATOM 2324 C C . PHE B 1 125 ? 14.266 -28.688 -10.211 1 95.88 125 PHE B C 1
ATOM 2326 O O . PHE B 1 125 ? 14.359 -28.547 -11.43 1 95.88 125 PHE B O 1
ATOM 2333 N N . GLY B 1 126 ? 13.688 -29.703 -9.68 1 95.56 126 GLY B N 1
ATOM 2334 C CA . GLY B 1 126 ? 12.93 -30.656 -10.477 1 95.56 126 GLY B CA 1
ATOM 2335 C C . GLY B 1 126 ? 11.633 -30.094 -11.008 1 95.56 126 GLY B C 1
ATOM 2336 O O . GLY B 1 126 ? 10.953 -29.328 -10.328 1 95.56 126 GLY B O 1
ATOM 2337 N N . LYS B 1 127 ? 11.281 -30.547 -12.195 1 96.12 127 LYS B N 1
ATOM 2338 C CA . LYS B 1 127 ? 10.047 -30.094 -12.82 1 96.12 127 LYS B CA 1
ATOM 2339 C C . LYS B 1 127 ? 8.992 -31.188 -12.844 1 96.12 127 LYS B C 1
ATOM 2341 O O . LYS B 1 127 ? 9.227 -32.281 -13.398 1 96.12 127 LYS B O 1
ATOM 2346 N N . PRO B 1 128 ? 7.941 -30.922 -12.242 1 96.25 128 PRO B N 1
ATOM 2347 C CA . PRO B 1 128 ? 6.871 -31.906 -12.336 1 96.25 128 PRO B CA 1
ATOM 2348 C C . PRO B 1 128 ? 6.332 -32.062 -13.75 1 96.25 128 PRO B C 1
ATOM 2350 O O . PRO B 1 128 ? 6.473 -31.172 -14.578 1 96.25 128 PRO B O 1
ATOM 2353 N N . ASP B 1 129 ? 5.594 -33.156 -14.039 1 95.38 129 ASP B N 1
ATOM 2354 C CA . ASP B 1 129 ? 5.109 -33.5 -15.375 1 95.38 129 ASP B CA 1
ATOM 2355 C C . ASP B 1 129 ? 4.027 -32.5 -15.828 1 95.38 129 ASP B C 1
ATOM 2357 O O . ASP B 1 129 ? 3.855 -32.281 -17.031 1 95.38 129 ASP B O 1
ATOM 2361 N N . TRP B 1 130 ? 3.383 -31.938 -14.867 1 96.75 130 TRP B N 1
ATOM 2362 C CA . TRP B 1 130 ? 2.264 -31.062 -15.203 1 96.75 130 TRP B CA 1
ATOM 2363 C C . TRP B 1 130 ? 2.75 -29.641 -15.523 1 96.75 130 TRP B C 1
ATOM 2365 O O . TRP B 1 130 ? 1.962 -28.797 -15.938 1 96.75 130 TRP B O 1
ATOM 2375 N N . LEU B 1 131 ? 4.004 -29.375 -15.305 1 97.75 131 LEU B N 1
ATOM 2376 C CA . LEU B 1 131 ? 4.57 -28.047 -15.523 1 97.75 131 LEU B CA 1
ATOM 2377 C C . LEU B 1 131 ? 4.719 -27.766 -17.016 1 97.75 131 LEU B C 1
ATOM 2379 O O . LEU B 1 131 ? 5.191 -28.609 -17.766 1 97.75 131 LEU B O 1
ATOM 2383 N N . GLY B 1 132 ? 4.277 -26.578 -17.438 1 97.75 132 GLY B N 1
ATOM 2384 C CA . GLY B 1 132 ? 4.371 -26.172 -18.828 1 97.75 132 GLY B CA 1
ATOM 2385 C C . GLY B 1 132 ? 5.473 -25.156 -19.078 1 97.75 132 GLY B C 1
ATOM 2386 O O . GLY B 1 132 ? 6.547 -25.234 -18.469 1 97.75 132 GLY B O 1
ATOM 2387 N N . SER B 1 133 ? 5.277 -24.297 -20.031 1 97.88 133 SER B N 1
ATOM 2388 C CA . SER B 1 133 ? 6.281 -23.328 -20.469 1 97.88 133 SER B CA 1
ATOM 2389 C C . SER B 1 133 ? 6.543 -22.297 -19.375 1 97.88 133 SER B C 1
ATOM 2391 O O . SER B 1 133 ? 5.617 -21.859 -18.688 1 97.88 133 SER B O 1
ATOM 2393 N N . GLU B 1 134 ? 7.789 -21.875 -19.172 1 97.81 134 GLU B N 1
ATOM 2394 C CA . GLU B 1 134 ? 8.148 -20.781 -18.2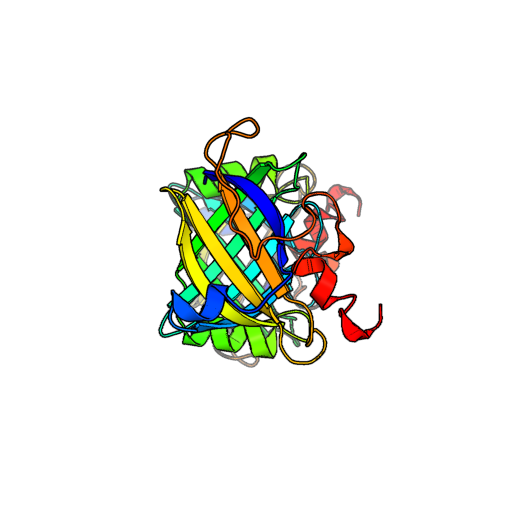66 1 97.81 134 GLU B CA 1
ATOM 2395 C C . GLU B 1 134 ? 7.676 -19.438 -18.797 1 97.81 134 GLU B C 1
ATOM 2397 O O . GLU B 1 134 ? 7.844 -19.141 -19.984 1 97.81 134 GLU B O 1
ATOM 2402 N N . ILE B 1 135 ? 7.078 -18.703 -17.938 1 98 135 ILE B N 1
ATOM 2403 C CA . ILE B 1 135 ? 6.543 -17.406 -18.344 1 98 135 ILE B CA 1
ATOM 2404 C C . ILE B 1 135 ? 7.031 -16.328 -17.375 1 98 135 ILE B C 1
ATOM 2406 O O . ILE B 1 135 ? 6.375 -15.297 -17.203 1 98 135 ILE B O 1
ATOM 2410 N N . THR B 1 136 ? 8.148 -16.5 -16.672 1 96.62 136 THR B N 1
ATOM 2411 C CA . THR B 1 136 ? 8.68 -15.656 -15.617 1 96.62 136 THR B CA 1
ATOM 2412 C C . THR B 1 136 ? 8.828 -14.219 -16.094 1 96.62 136 THR B C 1
ATOM 2414 O O . THR B 1 136 ? 8.555 -13.273 -15.344 1 96.62 136 THR B O 1
ATOM 2417 N N . SER B 1 137 ? 9.195 -14.055 -17.328 1 94.94 137 SER B N 1
ATOM 2418 C CA . SER B 1 137 ? 9.516 -12.719 -17.812 1 94.94 137 SER B CA 1
ATOM 2419 C C . SER B 1 137 ? 8.367 -12.141 -18.641 1 94.94 137 SER B C 1
ATOM 2421 O O . SER B 1 137 ? 8.469 -11.031 -19.156 1 94.94 137 SER B O 1
ATOM 2423 N N . ASP B 1 138 ? 7.32 -12.875 -18.781 1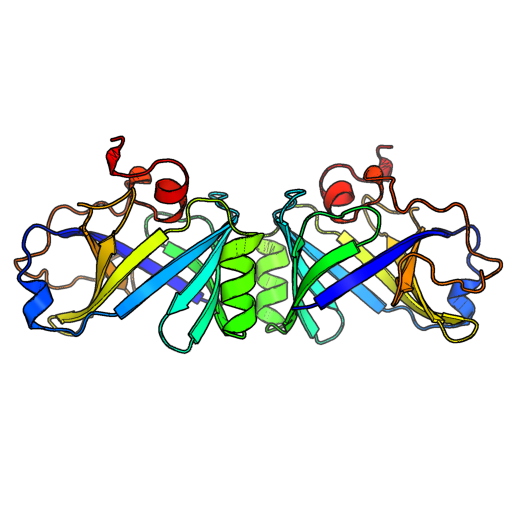 96.56 138 ASP B N 1
ATOM 2424 C CA . ASP B 1 138 ? 6.176 -12.406 -19.562 1 96.56 138 ASP B CA 1
ATOM 2425 C C . ASP B 1 138 ? 5.199 -11.625 -18.688 1 96.56 138 ASP B C 1
ATOM 2427 O O . ASP B 1 138 ? 4.355 -12.219 -18 1 96.56 138 ASP B O 1
ATOM 2431 N N . THR B 1 139 ? 5.254 -10.352 -18.703 1 94.38 139 THR B N 1
ATOM 2432 C CA . THR B 1 139 ? 4.539 -9.453 -17.812 1 94.38 139 THR B CA 1
ATOM 2433 C C . THR B 1 139 ? 3.031 -9.594 -17.984 1 94.38 139 THR B C 1
ATOM 2435 O O . THR B 1 139 ? 2.26 -9.219 -17.094 1 94.38 139 THR B O 1
ATOM 2438 N N . ARG B 1 140 ? 2.57 -10.242 -19.172 1 96.12 140 ARG B N 1
ATOM 2439 C CA . ARG B 1 140 ? 1.144 -10.469 -19.375 1 96.12 140 ARG B CA 1
ATOM 2440 C C . ARG B 1 140 ? 0.56 -11.328 -18.266 1 96.12 140 ARG B C 1
ATOM 244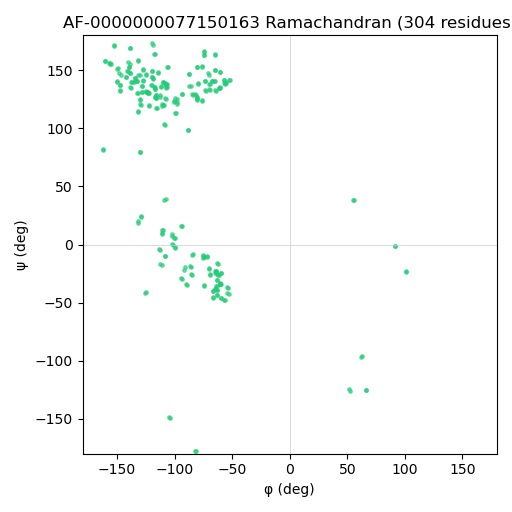2 O O . ARG B 1 140 ? -0.619 -11.203 -17.922 1 96.12 140 ARG B O 1
ATOM 2449 N N . TYR B 1 141 ? 1.396 -12.086 -17.672 1 97.31 141 TYR B N 1
ATOM 2450 C CA . TYR B 1 141 ? 0.895 -13.094 -16.75 1 97.31 141 TYR B CA 1
ATOM 2451 C C . TYR B 1 141 ? 1.021 -12.617 -15.297 1 97.31 141 TYR B C 1
ATOM 2453 O O . TYR B 1 141 ? 0.652 -13.336 -14.367 1 97.31 141 TYR B O 1
ATOM 2461 N N . TYR B 1 142 ? 1.599 -11.414 -15.07 1 95.81 142 TYR B N 1
ATOM 2462 C CA . TYR B 1 142 ? 1.618 -10.859 -13.719 1 95.81 142 TYR B CA 1
ATOM 2463 C C . TYR B 1 142 ? 0.202 -10.641 -13.203 1 95.81 142 TYR B C 1
ATOM 2465 O O . TYR B 1 142 ? -0.66 -10.141 -13.93 1 95.81 142 TYR B O 1
ATOM 2473 N N . ASN B 1 143 ? -0.022 -11.055 -11.93 1 96.75 143 ASN B N 1
ATOM 2474 C CA . ASN B 1 143 ? -1.348 -10.828 -11.359 1 96.75 143 ASN B CA 1
ATOM 2475 C C . ASN B 1 143 ? -1.772 -9.367 -11.477 1 96.75 143 ASN B C 1
ATOM 2477 O O . ASN B 1 143 ? -2.932 -9.078 -11.773 1 96.75 143 ASN B O 1
ATOM 2481 N N . SER B 1 144 ? -0.843 -8.461 -11.211 1 96.25 144 SER B N 1
ATOM 2482 C CA . SER B 1 144 ? -1.16 -7.035 -11.281 1 96.25 144 SER B CA 1
ATOM 2483 C C . SER B 1 144 ? -1.601 -6.633 -12.68 1 96.25 144 SER B C 1
ATOM 2485 O O . SER B 1 144 ? -2.449 -5.754 -12.844 1 96.25 144 SER B O 1
ATOM 2487 N N . ASN B 1 145 ? -1.029 -7.262 -13.758 1 96.19 145 ASN B N 1
ATOM 2488 C CA . ASN B 1 145 ? -1.427 -6.977 -15.125 1 96.19 145 ASN B CA 1
ATOM 2489 C C . ASN B 1 145 ? -2.785 -7.59 -15.461 1 96.19 145 ASN B C 1
ATOM 2491 O O . ASN B 1 145 ? -3.555 -7.023 -16.234 1 96.19 145 ASN B O 1
ATOM 2495 N N . LEU B 1 146 ? -3.049 -8.75 -14.891 1 97.38 146 LEU B N 1
ATOM 2496 C CA . LEU B 1 146 ? -4.297 -9.453 -15.156 1 97.38 146 LEU B CA 1
ATOM 2497 C C . LEU B 1 146 ? -5.496 -8.633 -14.695 1 97.38 146 LEU B C 1
ATOM 2499 O O . LEU B 1 146 ? -6.605 -8.805 -15.195 1 97.38 146 LEU B O 1
ATOM 2503 N N . VAL B 1 147 ? -5.262 -7.742 -13.688 1 95.69 147 VAL B N 1
ATOM 2504 C CA . VAL B 1 147 ? -6.32 -6.871 -13.188 1 95.69 147 VAL B CA 1
ATOM 2505 C C . VAL B 1 147 ? -6.758 -5.906 -14.289 1 95.69 147 VAL B C 1
ATOM 2507 O O . VAL B 1 147 ? -7.957 -5.676 -14.477 1 95.69 147 VAL B O 1
ATOM 2510 N N . ASN B 1 148 ? -5.793 -5.473 -15.016 1 94.62 148 ASN B N 1
ATOM 2511 C CA . ASN B 1 148 ? -6.055 -4.465 -16.031 1 94.62 148 ASN B CA 1
ATOM 2512 C C . ASN B 1 148 ? -6.316 -5.098 -17.391 1 94.62 148 ASN B C 1
ATOM 2514 O O . ASN B 1 148 ? -7.012 -4.52 -18.234 1 94.62 148 ASN B O 1
ATOM 2518 N N . ASN B 1 149 ? -5.727 -6.242 -17.641 1 96.44 149 ASN B N 1
ATOM 2519 C CA . ASN B 1 149 ? -5.832 -6.992 -18.891 1 96.44 149 ASN B CA 1
ATOM 2520 C C . ASN B 1 149 ? -6.195 -8.453 -18.641 1 96.44 149 ASN B C 1
ATOM 2522 O O . ASN B 1 149 ? -5.352 -9.336 -18.781 1 96.44 149 ASN B O 1
ATOM 2526 N N . PRO B 1 150 ? -7.445 -8.703 -18.406 1 97.38 150 PRO B N 1
ATOM 2527 C CA . PRO B 1 150 ? -7.887 -10.039 -18.031 1 97.38 150 PRO B CA 1
ATOM 2528 C C . PRO B 1 150 ? -7.594 -11.094 -19.094 1 97.38 150 PRO B C 1
ATOM 2530 O O . PRO B 1 150 ? -7.621 -10.789 -20.281 1 97.38 150 PRO B O 1
ATOM 2533 N N . TYR B 1 151 ? -7.359 -12.242 -18.688 1 98.06 151 TYR B N 1
ATOM 2534 C CA . TYR B 1 151 ? -6.891 -13.352 -19.516 1 98.06 151 TYR B CA 1
ATOM 2535 C C . TYR B 1 151 ? -7.895 -13.672 -20.625 1 98.06 151 TYR B C 1
ATOM 2537 O O . TYR B 1 151 ? -7.508 -13.984 -21.75 1 98.06 151 TYR B O 1
ATOM 2545 N N . LYS B 1 152 ? -9.117 -13.531 -20.438 1 97.06 152 LYS B N 1
ATOM 2546 C CA . LYS B 1 152 ? -10.148 -13.914 -21.406 1 97.06 152 LYS B CA 1
ATOM 2547 C C . LYS B 1 152 ? -10.156 -12.953 -22.594 1 97.06 152 LYS B C 1
ATOM 2549 O O . LYS B 1 152 ? -10.773 -13.242 -23.625 1 97.06 152 LYS B O 1
ATOM 2554 N N . THR B 1 153 ? -9.477 -11.906 -22.5 1 95.5 153 THR B N 1
ATOM 2555 C CA . THR B 1 153 ? -9.461 -10.938 -23.594 1 95.5 153 THR B CA 1
ATOM 2556 C C . THR B 1 153 ? -8.195 -11.094 -24.438 1 95.5 153 THR B C 1
ATOM 2558 O O . THR B 1 153 ? -7.973 -10.336 -25.375 1 95.5 153 THR B O 1
ATOM 2561 N N . TRP B 1 154 ? -7.496 -12.055 -24.125 1 95.5 154 TRP B N 1
ATOM 2562 C CA . TRP B 1 154 ? -6.223 -12.25 -24.812 1 95.5 154 TRP B CA 1
ATOM 2563 C C . TRP B 1 154 ? -6.441 -12.781 -26.219 1 95.5 154 TRP B C 1
ATOM 2565 O O . TRP B 1 154 ? -7.348 -13.594 -26.453 1 95.5 154 TRP B O 1
#

pLDDT: mean 96.34, std 3.04, range [75.88, 98.88]

Solvent-accessible surface area (backbone atoms only — not comparable to full-atom values): 16260 Å² total; per-residue (Å²): 113,44,78,44,29,47,47,32,23,34,52,70,50,72,68,67,59,80,68,34,68,78,40,64,37,40,36,22,30,60,26,67,47,71,55,31,25,29,36,36,33,37,40,89,95,40,14,32,42,34,42,34,39,43,72,57,80,45,32,26,50,36,40,76,45,80,44,58,48,70,44,32,53,47,38,52,71,74,47,22,53,72,59,60,50,40,29,38,36,30,56,38,76,52,93,89,37,57,35,38,37,39,38,36,36,79,64,28,43,86,46,44,40,32,37,36,71,45,95,43,94,82,60,83,76,78,77,60,90,36,57,44,60,75,43,58,80,43,63,74,72,35,69,63,40,32,48,79,50,35,57,66,75,107,112,43,78,45,30,47,47,32,23,33,53,70,53,73,68,65,60,81,68,34,67,78,39,65,37,41,36,24,31,61,27,67,46,70,56,31,25,29,35,37,33,36,39,89,94,40,14,33,41,32,41,33,38,42,71,56,82,43,32,25,49,37,39,77,44,81,45,58,48,70,44,33,53,48,38,50,72,73,47,22,52,72,60,59,48,41,28,37,35,30,57,41,74,52,92,89,38,57,36,37,36,39,38,35,37,77,64,27,43,88,44,44,38,31,37,36,71,46,95,44,94,83,62,83,77,78,77,61,91,35,57,44,60,75,44,56,80,44,64,73,72,36,70,64,39,31,47,80,50,35,57,66,74,108

Radius of gyration: 22.58 Å; Cα contacts (8 Å, |Δi|>4): 724; chains: 2; bounding box: 41×68×49 Å

Nearest PDB structures (foldseek):
  2fbl-assembly1_B  TM=7.246E-01  e=4.820E-12  Nitrosomonas europaea
  5a66-assembly2_B  TM=7.836E-01  e=5.472E-06  Arabidopsis thaliana
  2gfg-assembly3_C  TM=7.692E-01  e=3.236E-05  Halalkalibacterium halodurans
  3v85-assembly1_A  TM=6.827E-01  e=9.536E-06  Arabidopsis thaliana
  6l7y-assembly1_A  TM=4.150E-01  e=4.427E-02  Trypanosoma cruzi strain CL Brener

Organism: Ruminiclostridium cellulolyticum (strain ATCC 35319 / DSM 5812 / JCM 6584 / H10) (NCBI:txid394503)

Sequence (308 aa):
MSIEIEKKFLVKSNEYKAFAKPVLFRQGYLSTSFERTVRVRRYDDKGFITIKGKTNNCSRLEYEYCIPIEDADNMLYNLCVQPIIEKIRYFLVYKGYEWIVDEFLGVNEGLVVAEIELKDEKECFGKPDWLGSEITSDTRYYNSNLVNNPYKTWMSIEIEKKFLVKSNEYKAFAKPVLFRQGYLSTSFERTVRVRRYDDKGFITIKGKTNNCSRLEYEYCIPIEDADNMLYNLCVQPIIEKIRYFLVYKGYEWIVDEFLGVNEGLVVAEIELKDEKECFGKPDWLGSEITSDTRYYNSNLVNNPYKTW

Foldseek 3Di:
DDKWFKWKFFFADDPLVVAFDKWKKWKFWLDLDQAWTWMWIDTDQWIKIKIWGHDDQRITDMDMDTDGNVVSVCCCVPRGQPDIWMWIWTWHDDPRWIKIWTQTDDLQHPTIMMMTIDPDNPDDDDDDPRTHGICSPPCCPPSSNCRVVPNNND/DDKWFKWKFFFADDPLVVAFDKWKKWKFWLDLDQAWTWMWIDTDQWIKIKIWGHDDQRITDMDMDTDGNVVSVCCCVPRGQPDIWMWIWTWHDDPRWIKIWTQTDDLQHPTIMMMTIDPDNPDDDDDDPRTHGICSPPCCPDSSNCRVVPNNND